Protein AF-0000000080631780 (afdb_homodimer)

Secondary structure (DSSP, 8-state):
--HHHHHHHHHHHHTTTT-EE--TTSTT-SEETTEETTTSTTS-GGG--HHHHHHHHIIIIIITTTGGGS-HHHHHHHHHHHHHH-HHHHHHHHHHHHTS---S---HHHHHHHHHS-HHHHHHHHHHHHHHHHHHSTTHHHHHHHHHHHHHHHHHHHHT-/--HHHHHHHHHHHHTTTT-EE--TTSTT-SEETTEETTTSTTS-GGG--HHHHHHHHIIIIIIHHTGGGS-HHHHHHHHHHHHHH-HHHHHHHHHHHHTS---S---HHHHHHHHHS-HHHHHHHHHHHHHHHHHTSTTHHHHHHHHHHHHHHHHHHHHT-

Solvent-accessible surface area (backbone atoms only — not comparable to full-atom values): 16918 Å² total; per-residue (Å²): 130,54,63,64,56,54,37,46,54,54,46,32,58,76,47,55,28,84,50,76,42,70,46,82,89,39,87,48,39,45,28,27,55,64,40,31,29,65,84,39,67,89,51,66,38,91,74,57,46,70,69,59,49,49,53,48,46,40,56,74,38,30,58,67,59,44,24,84,80,40,60,60,24,51,17,33,43,44,37,49,33,22,73,74,65,31,46,49,54,30,32,24,37,49,20,52,38,47,72,47,82,60,80,36,70,86,43,71,70,50,52,52,39,49,70,72,43,57,68,67,60,37,45,20,42,28,47,8,48,53,48,33,54,50,44,67,40,90,59,25,89,80,48,29,49,60,54,28,33,52,50,36,44,42,48,56,51,20,73,72,87,131,53,64,64,55,54,34,46,54,54,46,31,57,76,45,57,28,83,51,76,42,70,46,84,89,39,87,47,40,45,28,27,55,66,42,30,30,66,86,38,69,89,52,64,38,91,74,59,44,71,70,59,48,48,51,47,48,41,55,74,36,30,58,66,60,44,24,85,81,42,61,60,24,52,16,33,44,44,36,49,33,21,71,73,65,31,47,49,52,30,33,24,37,50,20,52,38,47,71,47,83,60,80,36,68,86,45,70,69,52,52,52,37,50,68,72,44,57,66,68,62,38,44,21,42,28,50,7,48,54,48,34,53,49,43,68,40,91,60,24,91,80,47,31,49,61,54,28,33,53,49,36,44,41,48,57,53,19,72,73,87

Radius of gyration: 21.7 Å; Cα contacts (8 Å, |Δi|>4): 507; chains: 2; bounding box: 43×56×61 Å

Foldseek 3Di:
DALLVLLLVLLLVLLVHQDWDADPVDPQGTAGSNHGCVVVVVDPRNPQDPVNVSVCLCVVQLVVLPLVLADSLLSSLLSSCCSVPNSQVSQQLLCVLLPHDNPSDDDPVSSVSRVVDDVLSSLVSSLVVQLVVLVPDPCCVPCVVVSVVSSVVSSVSSVVD/DALLVLLLVLLLVLLVHQDWDADPVDPQGTAGSNHGCVVVVVDPRNPQDPVNSSVCLCVVQLVVLVLVLADSLLSSLLSSCCSVPNSQVSQQLLCVLLPHDNPSDDDPVSSVSRVVDDVLSSLVSSLVVQLVVLVPDPCCVPCVVVSVVSSVVSSVSSVVD

Sequence (322 aa):
MSTFDKALAFVLEKEGGPTITDDPRDPGGLTRWGVSKRAYPDLDIRNLTREQAAAIYRRDYWDRAGCGNLPAGVGVMHFDTAVNQGAGTAAKFLQLAAGVEADGKIGPKTLAAVQRARPADLLVEYAARRADHYGRLPHFPTYGLGWSRRLAACLALAITAMSTFDKALAFVLEKEGGPTITDDPRDPGGLTRWGVSKRAYPDLDIRNLTREQAAAIYRRDYWDRAGCGNLPAGVGVMHFDTAVNQGAGTAAKFLQLAAGVEADGKIGPKTLAAVQRARPADLLVEYAARRADHYGRLPHFPTYGLGWSRRLAACLALAITA

Structure (mmCIF, N/CA/C/O backbone):
data_AF-0000000080631780-model_v1
#
loop_
_entity.id
_entity.type
_entity.pdbx_description
1 polymer 'Peptidoglycan binding protein'
#
loop_
_atom_site.group_PDB
_atom_site.id
_atom_site.type_symbol
_atom_site.label_atom_id
_atom_site.label_alt_id
_atom_site.label_comp_id
_atom_site.label_asym_id
_atom_site.label_entity_id
_atom_site.label_seq_id
_atom_site.pdbx_PDB_ins_code
_atom_site.Cartn_x
_atom_site.Cartn_y
_atom_site.Cartn_z
_atom_site.occupancy
_atom_site.B_iso_or_equiv
_atom_site.auth_seq_id
_atom_site.auth_comp_id
_atom_site.auth_asym_id
_atom_site.auth_atom_id
_atom_site.pdbx_PDB_model_num
ATOM 1 N N . MET A 1 1 ? -20.047 14.672 3.609 1 84.38 1 MET A N 1
ATOM 2 C CA . MET A 1 1 ? -18.75 14.812 4.254 1 84.38 1 MET A CA 1
ATOM 3 C C . MET A 1 1 ? -17.688 15.289 3.26 1 84.38 1 MET A C 1
ATOM 5 O O . MET A 1 1 ? -17.641 14.805 2.129 1 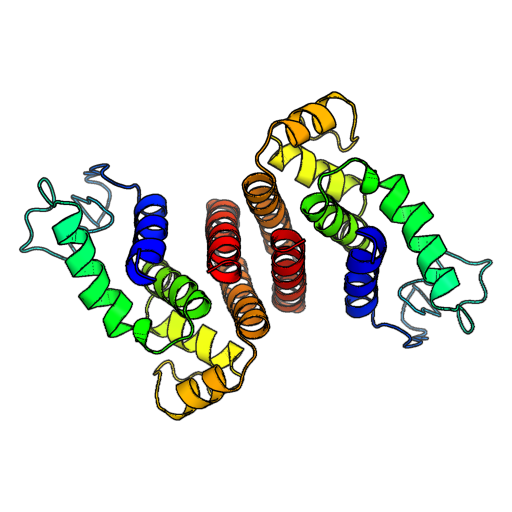84.38 1 MET A O 1
ATOM 9 N N . SER A 1 2 ? -17.016 16.344 3.684 1 93 2 SER A N 1
ATOM 10 C CA . SER A 1 2 ? -15.984 16.891 2.807 1 93 2 SER A CA 1
ATOM 11 C C . SER A 1 2 ? -14.773 15.953 2.738 1 93 2 SER A C 1
ATOM 13 O O . SER A 1 2 ? -14.664 15.008 3.518 1 93 2 SER A O 1
ATOM 15 N N . THR A 1 3 ? -13.906 16.203 1.804 1 96.19 3 THR A N 1
ATOM 16 C CA . THR A 1 3 ? -12.672 15.438 1.712 1 96.19 3 THR A CA 1
ATOM 17 C C . THR A 1 3 ? -11.844 15.594 2.984 1 96.19 3 THR A C 1
ATOM 19 O O . THR A 1 3 ? -11.266 14.617 3.48 1 96.19 3 THR A O 1
ATOM 22 N N . PHE A 1 4 ? -11.859 16.797 3.488 1 97.88 4 PHE A N 1
ATOM 23 C CA . PHE A 1 4 ? -11.141 17.031 4.734 1 97.88 4 PHE A CA 1
ATOM 24 C C . PHE A 1 4 ? -11.734 16.203 5.871 1 97.88 4 PHE A C 1
ATOM 26 O O . PHE A 1 4 ? -11.008 15.602 6.656 1 97.88 4 PHE A O 1
ATOM 33 N N . ASP A 1 5 ? -13 16.172 5.965 1 96.94 5 ASP A N 1
ATOM 34 C CA . ASP A 1 5 ? -13.664 15.445 7.047 1 96.94 5 ASP A CA 1
ATOM 35 C C . ASP A 1 5 ? -13.312 13.961 7.004 1 96.94 5 ASP A C 1
ATOM 37 O O . ASP A 1 5 ? -13.062 13.344 8.047 1 96.94 5 ASP A O 1
ATOM 41 N N . LYS A 1 6 ? -13.289 13.422 5.816 1 96.31 6 LYS A N 1
ATOM 42 C CA . LYS A 1 6 ? -12.938 12.016 5.645 1 96.31 6 LYS A CA 1
ATOM 43 C C . LYS A 1 6 ? -11.484 11.766 6.031 1 96.31 6 LYS A C 1
ATOM 45 O O . LYS A 1 6 ? -11.188 10.797 6.738 1 96.31 6 LYS A O 1
ATOM 50 N N . ALA A 1 7 ? -10.625 12.625 5.551 1 98.19 7 ALA A N 1
ATOM 51 C CA . ALA A 1 7 ? -9.203 12.5 5.844 1 98.19 7 ALA A CA 1
ATOM 52 C C . ALA A 1 7 ? -8.93 12.656 7.336 1 98.19 7 ALA A C 1
ATOM 54 O O . ALA A 1 7 ? -8.125 11.922 7.91 1 98.19 7 ALA A O 1
ATOM 55 N N . LEU A 1 8 ? -9.609 13.602 7.926 1 98.12 8 LEU A N 1
ATOM 56 C CA . LEU A 1 8 ? -9.422 13.859 9.352 1 98.12 8 LEU A CA 1
ATOM 57 C C . LEU A 1 8 ? -9.867 12.656 10.188 1 98.12 8 LEU A C 1
ATOM 59 O O . LEU A 1 8 ? -9.203 12.297 11.156 1 98.12 8 LEU A O 1
ATOM 63 N N . ALA A 1 9 ? -11 12.133 9.867 1 97.06 9 ALA A N 1
ATOM 64 C CA . ALA A 1 9 ? -11.477 10.953 10.586 1 97.06 9 ALA A CA 1
ATOM 65 C C . ALA A 1 9 ? -10.438 9.844 10.57 1 97.06 9 ALA A C 1
ATOM 67 O O . ALA A 1 9 ? -10.195 9.195 11.594 1 97.06 9 ALA A O 1
ATOM 68 N N . PHE A 1 10 ? -9.82 9.609 9.453 1 97.69 10 PHE A N 1
ATOM 69 C CA . PHE A 1 10 ? -8.773 8.609 9.312 1 97.69 10 PHE A CA 1
ATOM 70 C C . PHE A 1 10 ? -7.586 8.93 10.211 1 97.69 10 PHE A C 1
ATOM 72 O O . PHE A 1 10 ? -7.125 8.07 10.969 1 97.69 10 PHE A O 1
ATOM 79 N N . VAL A 1 11 ? -7.113 10.188 10.141 1 98 11 VAL A N 1
ATOM 80 C CA . VAL A 1 11 ? -5.918 10.602 10.867 1 98 11 VAL A CA 1
ATOM 81 C C . VAL A 1 11 ? -6.176 10.516 12.367 1 98 11 VAL A C 1
ATOM 83 O O . VAL A 1 11 ? -5.332 10.023 13.125 1 98 11 VAL A O 1
ATOM 86 N N . LEU A 1 12 ? -7.336 10.961 12.805 1 96.44 12 LEU A N 1
ATOM 87 C CA . LEU A 1 12 ? -7.633 10.953 14.234 1 96.44 12 LEU A CA 1
ATOM 88 C C . LEU A 1 12 ? -7.719 9.523 14.758 1 96.44 12 LEU A C 1
ATOM 90 O O . LEU A 1 12 ? -7.348 9.258 15.906 1 96.44 12 LEU A O 1
ATOM 94 N N . GLU A 1 13 ? -8.211 8.648 13.969 1 94.31 13 GLU A N 1
ATOM 95 C CA . GLU A 1 13 ? -8.234 7.242 14.367 1 94.31 13 GLU A CA 1
ATOM 96 C C . GLU A 1 13 ? -6.82 6.699 14.547 1 94.31 13 GLU A C 1
ATOM 98 O O . GLU A 1 13 ? -6.551 5.961 15.5 1 94.31 13 GLU A O 1
ATOM 103 N N . LYS A 1 14 ? -5.918 7.082 13.633 1 94.62 14 LYS A N 1
ATOM 104 C CA . LYS A 1 14 ? -4.539 6.602 13.688 1 94.62 14 LYS A CA 1
ATOM 105 C C . LYS A 1 14 ? -3.771 7.258 14.828 1 94.62 14 LYS A C 1
ATOM 107 O O . LYS A 1 14 ? -2.818 6.68 15.359 1 94.62 14 LYS A O 1
ATOM 112 N N . GLU A 1 15 ? -4.191 8.445 15.227 1 90.44 15 GLU A N 1
ATOM 113 C CA . GLU A 1 15 ? -3.496 9.188 16.281 1 90.44 15 GLU A CA 1
ATOM 114 C C . GLU A 1 15 ? -4.031 8.828 17.656 1 90.44 15 GLU A C 1
ATOM 116 O O . GLU A 1 15 ? -3.666 9.453 18.656 1 90.44 15 GLU A O 1
ATOM 121 N N . GLY A 1 16 ? -4.965 7.859 17.844 1 86.44 16 GLY A N 1
ATOM 122 C CA . GLY A 1 16 ? -5.434 7.379 19.141 1 86.44 16 GLY A CA 1
ATOM 123 C C . GLY A 1 16 ? -6.785 7.941 19.531 1 86.44 16 GLY A C 1
ATOM 124 O O . GLY A 1 16 ? -7.309 7.633 20.594 1 86.44 16 GLY A O 1
ATOM 125 N N . GLY A 1 17 ? -7.383 8.781 18.688 1 87.62 17 GLY A N 1
ATOM 126 C CA . GLY A 1 17 ? -8.711 9.312 18.938 1 87.62 17 GLY A CA 1
ATOM 127 C C . GLY A 1 17 ? -8.773 10.219 20.156 1 87.62 17 GLY A C 1
ATOM 128 O O . GLY A 1 17 ? -7.922 11.086 20.328 1 87.62 17 GLY A O 1
ATOM 129 N N . PRO A 1 18 ? -9.859 9.961 20.969 1 85.38 18 PRO A N 1
ATOM 130 C CA . PRO A 1 18 ? -10.055 10.859 22.109 1 85.38 18 PRO A CA 1
ATOM 131 C C . PRO A 1 18 ? -9.211 10.477 23.312 1 85.38 18 PRO A C 1
ATOM 133 O O . PRO A 1 18 ? -9.258 11.164 24.344 1 85.38 18 PRO A O 1
ATOM 136 N N . THR A 1 19 ? -8.453 9.531 23.172 1 89.38 19 THR A N 1
ATOM 137 C CA . THR A 1 19 ? -7.695 9.016 24.312 1 89.38 19 THR A CA 1
ATOM 138 C C . THR A 1 19 ? -6.664 10.039 24.781 1 89.38 19 THR A C 1
ATOM 140 O O . THR A 1 19 ? -5.988 10.664 23.953 1 89.38 19 THR A O 1
ATOM 143 N N . ILE A 1 20 ? -6.621 10.211 26.141 1 91.5 20 ILE A N 1
ATOM 144 C CA . ILE A 1 20 ? -5.645 11.109 26.75 1 91.5 20 ILE A CA 1
ATOM 145 C C . ILE A 1 20 ? -4.414 10.32 27.188 1 91.5 20 ILE A C 1
ATOM 147 O O . ILE A 1 20 ? -4.539 9.289 27.859 1 91.5 20 ILE A O 1
ATOM 151 N N . THR A 1 21 ? -3.326 10.734 26.719 1 89.62 21 THR A N 1
ATOM 152 C CA . THR A 1 21 ? -2.074 10.156 27.203 1 89.62 21 THR A CA 1
ATOM 153 C C . THR A 1 21 ? -1.233 11.195 27.922 1 89.62 21 THR A C 1
ATOM 155 O O . THR A 1 21 ? -1.149 12.352 27.5 1 89.62 21 THR A O 1
ATOM 158 N N . ASP A 1 22 ? -0.819 10.773 29.141 1 88.19 22 ASP A N 1
ATOM 159 C CA . ASP A 1 22 ? -0.025 11.672 29.969 1 88.19 22 ASP A CA 1
ATOM 160 C C . ASP A 1 22 ? 1.155 10.93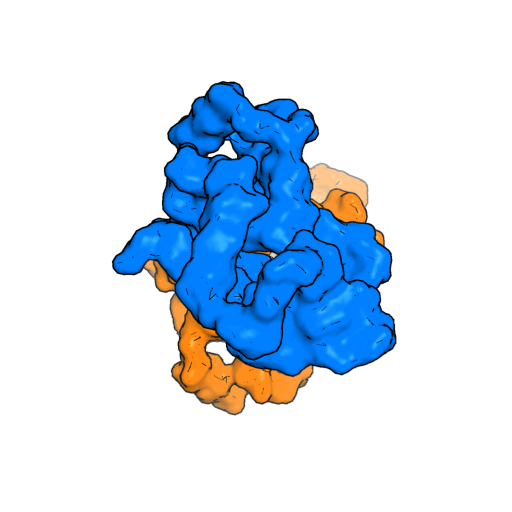8 30.609 1 88.19 22 ASP A C 1
ATOM 162 O O . ASP A 1 22 ? 1.259 10.859 31.828 1 88.19 22 ASP A O 1
ATOM 166 N N . ASP A 1 23 ? 1.99 10.398 29.672 1 82 23 ASP A N 1
ATOM 167 C CA . ASP A 1 23 ? 3.164 9.688 30.172 1 82 23 ASP A CA 1
ATOM 168 C C . ASP A 1 23 ? 4.312 10.656 30.453 1 82 23 ASP A C 1
ATOM 170 O O . ASP A 1 23 ? 4.828 11.297 29.531 1 82 23 ASP A O 1
ATOM 174 N N . PRO A 1 24 ? 4.66 10.688 31.688 1 77.38 24 PRO A N 1
ATOM 175 C CA . PRO A 1 24 ? 5.746 11.602 32.031 1 77.38 24 PRO A CA 1
ATOM 176 C C . PRO A 1 24 ? 7.047 11.289 31.297 1 77.38 24 PRO A C 1
ATOM 178 O O . PRO A 1 24 ? 7.918 12.156 31.188 1 77.38 24 PRO A O 1
ATOM 181 N N . ARG A 1 25 ? 7.266 10.125 30.969 1 81.31 25 ARG A N 1
ATOM 182 C CA . ARG A 1 25 ? 8.492 9.719 30.297 1 81.31 25 ARG A CA 1
ATOM 183 C C . ARG A 1 25 ? 8.469 10.125 28.828 1 81.31 25 ARG A C 1
ATOM 185 O O . ARG A 1 25 ? 9.5 10.062 28.141 1 81.31 25 ARG A O 1
ATOM 192 N N . ASP A 1 26 ? 7.262 10.555 28.406 1 79.88 26 ASP A N 1
ATOM 193 C CA . ASP A 1 26 ? 7.098 11 27.016 1 79.88 26 ASP A CA 1
ATOM 194 C C . ASP A 1 26 ? 7.281 12.508 26.906 1 79.88 26 ASP A C 1
ATOM 196 O O . ASP A 1 26 ? 6.516 13.281 27.484 1 79.88 26 ASP A O 1
ATOM 200 N N . PRO A 1 27 ? 8.25 12.797 26.125 1 77.44 27 PRO A N 1
ATOM 201 C CA . PRO A 1 27 ? 8.555 14.227 26 1 77.44 27 PRO A CA 1
ATOM 202 C C . PRO A 1 27 ? 7.371 15.039 25.484 1 77.44 27 PRO A C 1
ATOM 204 O O . PRO A 1 27 ? 7.34 16.266 25.656 1 77.44 27 PRO A O 1
ATOM 207 N N . GLY A 1 28 ? 6.414 14.484 24.875 1 79.88 28 GLY A N 1
ATOM 208 C CA . GLY A 1 28 ? 5.273 15.219 24.359 1 79.88 28 GLY A CA 1
ATOM 209 C C . GLY A 1 28 ? 4.332 15.703 25.438 1 79.88 28 GLY A C 1
ATOM 210 O O . GLY A 1 28 ? 3.543 16.625 25.219 1 79.88 28 GLY A O 1
ATOM 211 N N . GLY A 1 29 ? 4.422 15.055 26.609 1 87.62 29 GLY A N 1
ATOM 212 C CA . GLY A 1 29 ? 3.545 15.406 27.719 1 87.62 29 GLY A CA 1
ATOM 213 C C . GLY A 1 29 ? 2.096 15.031 27.469 1 87.62 29 GLY A C 1
ATOM 214 O O . GLY A 1 29 ? 1.813 14.031 26.797 1 87.62 29 GLY A O 1
ATOM 215 N N . LEU A 1 30 ? 1.236 15.789 28.031 1 93.19 30 LEU A N 1
ATOM 216 C CA . LEU A 1 30 ? -0.198 15.57 27.875 1 93.19 30 LEU A CA 1
ATOM 217 C C . LEU A 1 30 ? -0.605 15.648 26.406 1 93.19 30 LEU A C 1
ATOM 219 O O . LEU A 1 30 ? -0.268 16.609 25.719 1 93.19 30 LEU A O 1
ATOM 223 N N . THR A 1 31 ? -1.232 14.594 25.844 1 94.25 31 THR A N 1
ATOM 224 C CA . THR A 1 31 ? -1.616 14.508 24.438 1 94.25 31 THR A CA 1
ATOM 225 C C . THR A 1 31 ? -3.061 14.039 24.312 1 94.25 31 THR A C 1
ATOM 227 O O . THR A 1 31 ? -3.492 13.133 25.016 1 94.25 31 THR A O 1
ATOM 230 N N . ARG A 1 32 ? -3.787 14.695 23.531 1 94.56 32 ARG A N 1
ATOM 231 C CA . ARG A 1 32 ? -5.137 14.289 23.156 1 94.56 32 ARG A CA 1
ATOM 232 C C . ARG A 1 32 ? -5.41 14.57 21.688 1 94.56 32 ARG A C 1
ATOM 234 O O . ARG A 1 32 ? -5.027 15.625 21.172 1 94.56 32 ARG A O 1
ATOM 241 N N . TRP A 1 33 ? -6.102 13.664 20.969 1 95.25 33 TRP A N 1
ATOM 242 C CA . TRP A 1 33 ? -6.387 13.766 19.547 1 95.25 33 TRP A CA 1
ATOM 243 C C . TRP A 1 33 ? -5.098 13.938 18.734 1 95.25 33 TRP A C 1
ATOM 245 O O . TRP A 1 33 ? -5.09 14.602 17.703 1 95.25 33 TRP A O 1
ATOM 255 N N . GLY A 1 34 ? -4.016 13.539 19.328 1 94 34 GLY A N 1
ATOM 256 C CA . GLY A 1 34 ? -2.738 13.688 18.656 1 94 34 GLY A CA 1
ATOM 257 C C . GLY A 1 34 ? -2.137 15.07 18.812 1 94 34 GLY A C 1
ATOM 258 O O . GLY A 1 34 ? -1.126 15.391 18.188 1 94 34 GLY A O 1
ATOM 259 N N . VAL A 1 35 ? -2.717 15.914 19.578 1 95.12 35 VAL A N 1
ATOM 260 C CA . VAL A 1 35 ? -2.232 17.266 19.859 1 95.12 35 VAL A CA 1
ATOM 261 C C . VAL A 1 35 ? -1.586 17.297 21.25 1 95.12 35 VAL A C 1
ATOM 263 O O . VAL A 1 35 ? -2.236 16.984 22.25 1 95.12 35 VAL A O 1
ATOM 266 N N . SER A 1 36 ? -0.322 17.641 21.266 1 94.44 36 SER A N 1
ATOM 267 C CA . SER A 1 36 ? 0.404 17.578 22.531 1 94.44 36 SER A CA 1
ATOM 268 C C . SER A 1 36 ? 0.593 18.953 23.141 1 94.44 36 SER A C 1
ATOM 270 O O . SER A 1 36 ? 0.643 19.953 22.406 1 94.44 36 SER A O 1
ATOM 272 N N . LYS A 1 37 ? 0.718 18.922 24.484 1 94 37 LYS A N 1
ATOM 273 C CA . LYS A 1 37 ? 0.957 20.156 25.234 1 94 37 LYS A CA 1
ATOM 274 C C . LYS A 1 37 ? 2.279 20.797 24.812 1 94 37 LYS A C 1
ATOM 276 O O . LYS A 1 37 ? 2.396 22.031 24.781 1 94 37 LYS A O 1
ATOM 281 N N . ARG A 1 38 ? 3.254 20.062 24.562 1 93.5 38 ARG A N 1
ATOM 282 C CA . ARG A 1 38 ? 4.555 20.578 24.141 1 93.5 38 ARG A CA 1
ATOM 283 C C . ARG A 1 38 ? 4.434 21.359 22.844 1 93.5 38 ARG A C 1
ATOM 285 O O . ARG A 1 38 ? 4.984 22.469 22.734 1 93.5 38 ARG A O 1
ATOM 292 N N . ALA A 1 39 ? 3.748 20.891 21.812 1 93.81 39 ALA A N 1
ATOM 293 C CA . ALA A 1 39 ? 3.588 21.531 20.516 1 93.81 39 ALA A CA 1
ATOM 294 C C . ALA A 1 39 ? 2.641 22.734 20.609 1 93.81 39 ALA A C 1
ATOM 296 O O . ALA A 1 39 ? 2.805 23.719 19.891 1 93.81 39 ALA A O 1
ATOM 297 N N . TYR A 1 40 ? 1.634 22.547 21.484 1 96.44 40 TYR A N 1
ATOM 298 C CA . TYR A 1 40 ? 0.655 23.609 21.672 1 96.44 40 TYR A CA 1
ATOM 299 C C . TYR A 1 40 ? 0.538 23.984 23.141 1 96.44 40 TYR A C 1
ATOM 301 O O . TYR A 1 40 ? -0.479 23.703 23.781 1 96.44 40 TYR A O 1
ATOM 309 N N . PRO A 1 41 ? 1.461 24.672 23.609 1 95.06 41 PRO A N 1
ATOM 310 C CA . PRO A 1 41 ? 1.584 24.922 25.047 1 95.06 41 PRO A CA 1
ATOM 311 C C . PRO A 1 41 ? 0.437 25.781 25.609 1 95.06 41 PRO A C 1
ATOM 313 O O . PRO A 1 41 ? 0.125 25.688 26.797 1 95.06 41 PRO A O 1
ATOM 316 N N . ASP A 1 42 ? -0.207 26.547 24.797 1 95.88 42 ASP A N 1
ATOM 317 C CA . ASP A 1 42 ? -1.221 27.469 25.297 1 95.88 42 ASP A CA 1
ATOM 318 C C . ASP A 1 42 ? -2.613 26.844 25.234 1 95.88 42 ASP A C 1
ATOM 320 O O . ASP A 1 42 ? -3.594 27.469 25.656 1 95.88 42 ASP A O 1
ATOM 324 N N .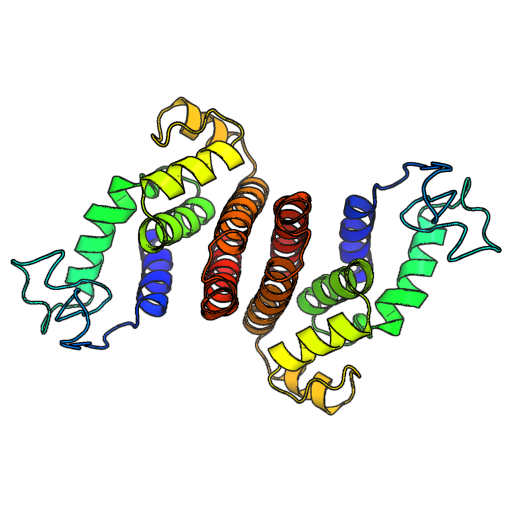 LEU A 1 43 ? -2.654 25.641 24.812 1 95.69 43 LEU A N 1
ATOM 325 C CA . LEU A 1 43 ? -3.951 25 24.656 1 95.69 43 LEU A CA 1
ATOM 326 C C . LEU A 1 43 ? -4.266 24.125 25.859 1 95.69 43 LEU A C 1
ATOM 328 O O . LEU A 1 43 ? -3.363 23.531 26.453 1 95.69 43 LEU A O 1
ATOM 332 N N . ASP A 1 44 ? -5.555 24.094 26.281 1 96.5 44 ASP A N 1
ATOM 333 C CA . ASP A 1 44 ? -6.031 23.141 27.281 1 96.5 44 ASP A CA 1
ATOM 334 C C . ASP A 1 44 ? -6.215 21.75 26.672 1 96.5 44 ASP A C 1
ATOM 336 O O . ASP A 1 44 ? -7.328 21.375 26.297 1 96.5 44 ASP A O 1
ATOM 340 N N . ILE A 1 45 ? -5.16 20.969 26.672 1 95.94 45 ILE A N 1
ATOM 341 C CA . ILE A 1 45 ? -5.121 19.688 25.969 1 95.94 45 ILE A CA 1
ATOM 342 C C . ILE A 1 45 ? -6.129 18.719 26.594 1 95.94 45 ILE A C 1
ATOM 344 O O . ILE A 1 45 ? -6.809 17.984 25.891 1 95.94 45 ILE A O 1
ATOM 348 N N . ARG A 1 46 ? -6.227 18.688 27.828 1 94.12 46 ARG A N 1
ATOM 349 C CA . ARG A 1 46 ? -7.078 17.734 28.547 1 94.12 46 ARG A CA 1
ATOM 350 C C . ARG A 1 46 ? -8.531 17.875 28.109 1 94.12 46 ARG A C 1
ATOM 352 O O . ARG A 1 46 ? -9.266 16.891 28.047 1 94.12 46 ARG A O 1
ATOM 359 N N . ASN A 1 47 ? -8.969 19.078 27.844 1 95.81 47 ASN A N 1
ATOM 360 C CA . ASN A 1 47 ? -10.367 19.312 27.484 1 95.81 47 ASN A CA 1
ATOM 361 C C . ASN A 1 47 ? -10.523 19.656 26.016 1 95.81 47 ASN A C 1
ATOM 363 O O . ASN A 1 47 ? -11.555 20.172 25.594 1 95.81 47 ASN A O 1
ATOM 367 N N . LEU A 1 48 ? -9.484 19.375 25.266 1 96.12 48 LEU A N 1
ATOM 368 C CA . LEU A 1 48 ? -9.523 19.656 23.844 1 96.12 48 LEU A CA 1
ATOM 369 C C . LEU A 1 48 ? -10.641 18.875 23.156 1 96.12 48 LEU A C 1
ATOM 371 O O . LEU A 1 48 ? -10.672 17.641 23.234 1 96.12 48 LEU A O 1
ATOM 375 N N . THR A 1 49 ? -11.578 19.594 22.516 1 96.5 49 THR A N 1
ATOM 376 C CA . THR A 1 49 ? -12.68 18.922 21.828 1 96.5 49 THR A CA 1
ATOM 377 C C . THR A 1 49 ? -12.258 18.438 20.438 1 96.5 49 THR A C 1
ATOM 379 O O . THR A 1 49 ? -11.234 18.891 19.922 1 96.5 49 THR A O 1
ATOM 382 N N . ARG A 1 50 ? -13.016 17.547 19.891 1 96.38 50 ARG A N 1
ATOM 383 C CA . ARG A 1 50 ? -12.758 17.094 18.531 1 96.38 50 ARG A CA 1
ATOM 384 C C . ARG A 1 50 ? -12.781 18.25 17.547 1 96.38 50 ARG A C 1
ATOM 386 O O . ARG A 1 50 ? -11.984 18.297 16.609 1 96.38 50 ARG A O 1
ATOM 393 N N . GLU A 1 51 ? -13.781 19.141 17.688 1 97.06 51 GLU A N 1
ATOM 394 C CA . GLU A 1 51 ? -13.922 20.281 16.797 1 97.06 51 GLU A CA 1
ATOM 395 C C . GLU A 1 51 ? -12.688 21.188 16.859 1 97.06 51 GLU A C 1
ATOM 397 O O . GLU A 1 51 ? -12.227 21.688 15.844 1 97.06 51 GLU A O 1
ATOM 402 N N . GLN A 1 52 ? -12.18 21.406 18.031 1 97.06 52 GLN A N 1
ATOM 403 C CA . GLN A 1 52 ? -10.977 22.203 18.203 1 97.06 52 GLN A CA 1
ATOM 404 C C . GLN A 1 52 ? -9.766 21.531 17.562 1 97.06 52 GLN A C 1
ATOM 406 O O . GLN A 1 52 ? -8.953 22.188 16.906 1 97.06 52 GLN A O 1
ATOM 411 N N . ALA A 1 53 ? -9.609 20.219 17.828 1 97.25 53 ALA A N 1
ATOM 412 C CA . ALA A 1 53 ? -8.539 19.453 17.188 1 97.25 53 ALA A CA 1
ATOM 413 C C . ALA A 1 53 ? -8.641 19.547 15.664 1 97.25 53 ALA A C 1
ATOM 415 O O . ALA A 1 53 ? -7.637 19.75 14.977 1 97.25 53 ALA A O 1
ATOM 416 N N . ALA A 1 54 ? -9.875 19.438 15.164 1 97.94 54 ALA A N 1
ATOM 417 C CA . ALA A 1 54 ? -10.109 19.531 13.727 1 97.94 54 ALA A CA 1
ATOM 418 C C . ALA A 1 54 ? -9.609 20.859 13.164 1 97.94 54 ALA A C 1
ATOM 420 O O . ALA A 1 54 ? -9.008 20.906 12.086 1 97.94 54 ALA A O 1
ATOM 421 N N . ALA A 1 55 ? -9.906 21.875 13.867 1 98.06 55 ALA A N 1
ATOM 422 C CA . ALA A 1 55 ? -9.484 23.203 13.422 1 98.06 55 ALA A CA 1
ATOM 423 C C . ALA A 1 55 ? -7.961 23.297 13.359 1 98.06 55 ALA A C 1
ATOM 425 O O . ALA A 1 55 ? -7.41 23.938 12.453 1 98.06 55 ALA A O 1
ATOM 426 N N . ILE A 1 56 ? -7.258 22.703 14.305 1 97.81 56 ILE A N 1
ATOM 427 C CA . ILE A 1 56 ? -5.801 22.688 14.336 1 97.81 56 ILE A CA 1
ATOM 428 C C . ILE A 1 56 ? -5.266 21.906 13.141 1 97.81 56 ILE A C 1
ATOM 430 O O . ILE A 1 56 ? -4.402 22.391 12.406 1 97.81 56 ILE A O 1
ATOM 434 N N . TYR A 1 57 ? -5.777 20.734 12.922 1 98.19 57 TYR A N 1
ATOM 435 C CA . TYR A 1 57 ? -5.332 19.891 11.82 1 98.19 57 TYR A CA 1
ATOM 436 C C . TYR A 1 57 ? -5.598 20.562 10.477 1 98.19 57 TYR A C 1
ATOM 438 O O . TYR A 1 57 ? -4.809 20.422 9.539 1 98.19 57 TYR A O 1
ATOM 446 N N . ARG A 1 58 ? -6.742 21.25 10.367 1 98.44 58 ARG A N 1
ATOM 447 C CA . ARG A 1 58 ? -7.043 21.953 9.125 1 98.44 58 ARG A CA 1
ATOM 448 C C . ARG A 1 58 ? -6.023 23.062 8.867 1 98.44 58 ARG A C 1
ATOM 450 O O . ARG A 1 58 ? -5.449 23.141 7.777 1 98.44 58 ARG A O 1
ATOM 457 N N . ARG A 1 59 ? -5.809 23.828 9.805 1 97.81 59 ARG A N 1
ATOM 458 C CA . ARG A 1 59 ? -4.961 25 9.656 1 97.81 59 ARG A CA 1
ATOM 459 C C . ARG A 1 59 ? -3.494 24.609 9.516 1 97.81 59 ARG A C 1
ATOM 461 O O . ARG A 1 59 ? -2.809 25.062 8.594 1 97.81 59 ARG A O 1
ATOM 468 N N . ASP A 1 60 ? -2.965 23.734 10.414 1 97.69 60 ASP A N 1
ATOM 469 C CA . ASP A 1 60 ? -1.527 23.547 10.586 1 97.69 60 ASP A CA 1
ATOM 470 C C . ASP A 1 60 ? -1.019 22.406 9.711 1 97.69 60 ASP A C 1
ATOM 472 O O . ASP A 1 60 ? 0.19 22.25 9.516 1 97.69 60 ASP A O 1
ATOM 476 N N . TYR A 1 61 ? -1.973 21.625 9.109 1 97.94 61 TYR A N 1
ATOM 477 C CA . TYR A 1 61 ? -1.528 20.5 8.297 1 97.94 61 TYR A CA 1
ATOM 478 C C . TYR A 1 61 ? -2.217 20.5 6.938 1 97.94 61 TYR A C 1
ATOM 480 O O . TYR A 1 61 ? -1.561 20.625 5.902 1 97.94 61 TYR A O 1
ATOM 488 N N . TRP A 1 62 ? -3.553 20.516 6.926 1 98.25 62 TRP A N 1
ATOM 489 C CA . TRP A 1 62 ? -4.305 20.438 5.68 1 98.25 62 TRP A CA 1
ATOM 490 C C . TRP A 1 62 ? -4.043 21.656 4.797 1 98.25 62 TRP A C 1
ATOM 492 O O . TRP A 1 62 ? -3.623 21.516 3.646 1 98.25 62 TRP A O 1
ATOM 502 N N . ASP A 1 63 ? -4.281 22.844 5.328 1 97.44 63 ASP A N 1
ATOM 503 C CA . ASP A 1 63 ? -4.094 24.078 4.566 1 97.44 63 ASP A CA 1
ATOM 504 C C . ASP A 1 63 ? -2.613 24.328 4.309 1 97.44 63 ASP A C 1
ATOM 506 O O . ASP A 1 63 ? -2.232 24.719 3.199 1 97.44 63 ASP A O 1
ATOM 510 N N . ARG A 1 64 ? -1.806 24.094 5.328 1 96 64 ARG A N 1
ATOM 511 C CA . ARG A 1 64 ? -0.371 24.328 5.211 1 96 64 ARG A CA 1
ATOM 512 C C . ARG A 1 64 ? 0.25 23.438 4.141 1 96 64 ARG A C 1
ATOM 514 O O . ARG A 1 64 ? 1.142 23.859 3.406 1 96 64 ARG A O 1
ATOM 521 N N . ALA A 1 65 ? -0.188 22.219 4 1 97.44 65 ALA A N 1
ATOM 522 C CA . ALA A 1 65 ? 0.376 21.266 3.041 1 97.44 65 ALA A CA 1
ATOM 523 C C . ALA A 1 65 ? -0.288 21.422 1.675 1 97.44 65 ALA A C 1
ATOM 525 O O . ALA A 1 65 ? 0.116 20.766 0.709 1 97.44 65 ALA A O 1
ATOM 526 N N . GLY A 1 66 ? -1.349 22.219 1.603 1 96.88 66 GLY A N 1
ATOM 527 C CA . GLY A 1 66 ? -2.004 22.469 0.33 1 96.88 66 GLY A CA 1
ATOM 528 C C . GLY A 1 66 ? -2.885 21.328 -0.131 1 96.88 66 GLY A C 1
ATOM 529 O O . GLY A 1 66 ? -3.074 21.125 -1.333 1 96.88 66 GLY A O 1
ATOM 530 N N . CYS A 1 67 ? -3.412 20.578 0.781 1 98.12 67 CYS A N 1
ATOM 531 C CA . CYS A 1 67 ? -4.18 19.391 0.445 1 98.12 67 CYS A CA 1
ATOM 532 C C . CYS A 1 67 ? -5.43 19.75 -0.351 1 98.12 67 CYS A C 1
ATOM 534 O O . CYS A 1 67 ? -5.855 18.984 -1.221 1 98.12 67 CYS A O 1
ATOM 536 N N . GLY A 1 68 ? -6.027 20.859 -0.088 1 96.75 68 GLY A N 1
ATOM 537 C CA . GLY A 1 68 ? -7.258 21.297 -0.735 1 96.75 68 GLY A CA 1
ATOM 538 C C . GLY A 1 68 ? -7.078 21.609 -2.211 1 96.75 68 GLY A C 1
ATOM 539 O O . GLY A 1 68 ? -8.055 21.703 -2.953 1 96.75 68 GLY A O 1
ATOM 540 N N . ASN A 1 69 ? -5.871 21.75 -2.689 1 96.56 69 ASN A N 1
ATOM 541 C CA . ASN A 1 69 ? -5.57 22.062 -4.082 1 96.56 69 ASN A CA 1
ATOM 542 C C . ASN A 1 69 ? -5.309 20.797 -4.898 1 96.56 69 ASN A C 1
ATOM 544 O O . ASN A 1 69 ? -5.004 20.875 -6.09 1 96.56 69 ASN A O 1
ATOM 548 N N . LEU A 1 70 ? -5.422 19.656 -4.273 1 97.75 70 LEU A N 1
ATOM 549 C CA . LEU A 1 70 ? -5.133 18.359 -4.898 1 97.75 70 LEU A CA 1
ATOM 550 C C . LEU A 1 70 ? -6.422 17.594 -5.184 1 97.75 70 LEU A C 1
ATOM 552 O O . LEU A 1 70 ? -7.453 17.859 -4.559 1 97.75 70 LEU A O 1
ATOM 556 N N . PRO A 1 71 ? -6.34 16.688 -6.16 1 97.5 71 PRO A N 1
ATOM 557 C CA . PRO A 1 71 ? -7.484 15.781 -6.27 1 97.5 71 PRO A CA 1
ATOM 558 C C . PRO A 1 71 ? -7.836 15.109 -4.945 1 97.5 71 PRO A C 1
ATOM 560 O O . PRO A 1 71 ? -6.941 14.789 -4.152 1 97.5 71 PRO A O 1
ATOM 563 N N . ALA A 1 72 ? -9.039 14.82 -4.695 1 97.44 72 ALA A N 1
ATOM 564 C CA . ALA A 1 72 ? -9.562 14.422 -3.395 1 97.44 72 ALA A CA 1
ATOM 565 C C . ALA A 1 72 ? -8.742 13.289 -2.787 1 97.44 72 ALA A C 1
ATOM 567 O O . ALA A 1 72 ? -8.234 13.414 -1.669 1 97.44 72 ALA A O 1
ATOM 568 N N . GLY A 1 73 ? -8.516 12.172 -3.551 1 98.12 73 GLY A N 1
ATOM 569 C CA . GLY A 1 73 ? -7.77 11.031 -3.035 1 98.12 73 GLY A CA 1
ATOM 570 C C . GLY A 1 73 ? -6.324 11.367 -2.719 1 98.12 73 GLY A C 1
ATOM 571 O O . GLY A 1 73 ? -5.777 10.898 -1.719 1 98.12 73 GLY A O 1
ATOM 572 N N . VAL A 1 74 ? -5.758 12.188 -3.553 1 98.62 74 VAL A N 1
ATOM 573 C CA . VAL A 1 74 ? -4.375 12.602 -3.34 1 98.62 74 VAL A CA 1
ATOM 574 C C . VAL A 1 74 ? -4.285 13.484 -2.098 1 98.62 74 VAL A C 1
ATOM 576 O O . VAL A 1 74 ? -3.346 13.359 -1.309 1 98.62 74 VAL A O 1
ATOM 579 N N . GLY A 1 75 ? -5.27 14.344 -1.938 1 98.44 75 GLY A N 1
ATOM 580 C CA . GLY A 1 75 ? -5.32 15.18 -0.749 1 98.44 75 GLY A CA 1
ATOM 581 C C . GLY A 1 75 ? -5.395 14.383 0.54 1 98.44 75 GLY A C 1
ATOM 582 O O . GLY A 1 75 ? -4.742 14.727 1.528 1 98.44 75 GLY A O 1
ATOM 583 N N . VAL A 1 76 ? -6.16 13.328 0.525 1 98.56 76 VAL A N 1
ATOM 584 C CA . VAL A 1 76 ? -6.309 12.461 1.689 1 98.56 76 VAL A CA 1
ATOM 585 C C . VAL A 1 76 ? -4.953 11.875 2.074 1 98.56 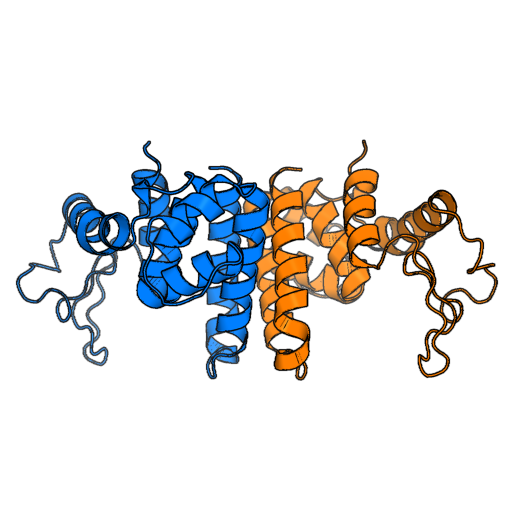76 VAL A C 1
ATOM 587 O O . VAL A 1 76 ? -4.535 11.969 3.23 1 98.56 76 VAL A O 1
ATOM 590 N N . MET A 1 77 ? -4.266 11.32 1.131 1 98.81 77 MET A N 1
ATOM 591 C CA . MET A 1 77 ? -2.986 10.68 1.409 1 98.81 77 MET A CA 1
ATOM 592 C C . MET A 1 77 ? -1.927 11.719 1.774 1 98.81 77 MET A C 1
ATOM 594 O O . MET A 1 77 ? -1.104 11.484 2.662 1 98.81 77 MET A O 1
ATOM 598 N N . HIS A 1 78 ? -1.961 12.812 1.053 1 98.81 78 HIS A N 1
ATOM 599 C CA . HIS A 1 78 ? -1.008 13.883 1.314 1 98.81 78 HIS A CA 1
ATOM 600 C C . HIS A 1 78 ? -1.16 14.422 2.732 1 98.81 78 HIS A C 1
ATOM 602 O O . HIS A 1 78 ? -0.166 14.68 3.414 1 98.81 78 HIS A O 1
ATOM 608 N N . PHE A 1 79 ? -2.342 14.57 3.176 1 98.81 79 PHE A N 1
ATOM 609 C CA . PHE A 1 79 ? -2.648 15.039 4.523 1 98.81 79 PHE A CA 1
ATOM 610 C C . PHE A 1 79 ? -2.123 14.055 5.566 1 98.81 79 PHE A C 1
ATOM 612 O O . PHE A 1 79 ? -1.425 14.453 6.504 1 98.81 79 PHE A O 1
ATOM 619 N N . ASP A 1 80 ? -2.426 12.797 5.398 1 98.81 80 ASP A N 1
ATOM 620 C CA . ASP A 1 80 ? -1.936 11.773 6.32 1 98.81 80 ASP A CA 1
ATOM 621 C C . ASP A 1 80 ? -0.41 11.773 6.371 1 98.81 80 ASP A C 1
ATOM 623 O O . ASP A 1 80 ? 0.18 11.609 7.441 1 98.81 80 ASP A O 1
ATOM 627 N N . THR A 1 81 ? 0.206 11.93 5.246 1 98.75 81 THR A N 1
ATOM 628 C CA . THR A 1 81 ? 1.663 11.953 5.168 1 98.75 81 THR A CA 1
ATOM 629 C C . THR A 1 81 ? 2.229 13.156 5.91 1 98.75 81 THR A C 1
ATOM 631 O O . THR A 1 81 ? 3.207 13.039 6.648 1 98.75 81 THR A O 1
ATOM 634 N N . ALA A 1 82 ? 1.592 14.305 5.676 1 98.25 82 ALA A N 1
ATOM 635 C CA . ALA A 1 82 ? 2.047 15.523 6.34 1 98.25 82 ALA A CA 1
ATOM 636 C C . ALA A 1 82 ? 1.979 15.383 7.859 1 98.25 82 ALA A C 1
ATOM 638 O O . ALA A 1 82 ? 2.885 15.82 8.57 1 98.25 82 ALA A O 1
ATOM 639 N N . VAL A 1 83 ? 0.961 14.781 8.344 1 97.56 83 VAL A N 1
ATOM 640 C CA . VAL A 1 83 ? 0.767 14.594 9.781 1 97.56 83 VAL A CA 1
ATOM 641 C C . VAL A 1 83 ? 1.763 13.562 10.305 1 97.56 83 VAL A C 1
ATOM 643 O O . VAL A 1 83 ? 2.369 13.758 11.367 1 97.56 83 VAL A O 1
ATOM 646 N N . ASN A 1 84 ? 1.942 12.492 9.539 1 96.25 84 ASN A N 1
ATOM 647 C CA . ASN A 1 84 ? 2.73 11.344 9.984 1 96.25 84 ASN A CA 1
ATOM 648 C C . ASN A 1 84 ? 4.227 11.594 9.797 1 96.25 84 ASN A C 1
ATOM 650 O O . ASN A 1 84 ? 5.031 11.219 10.656 1 96.25 84 ASN A O 1
ATOM 654 N N . GLN A 1 85 ? 4.602 12.273 8.703 1 96 85 GLN A N 1
ATOM 655 C CA . GLN A 1 85 ? 6.02 12.32 8.359 1 96 85 GLN A CA 1
ATOM 656 C C . GLN A 1 85 ? 6.473 13.758 8.102 1 96 85 GLN A C 1
ATOM 658 O O . GLN A 1 85 ? 7.648 14 7.824 1 96 85 GLN A O 1
ATOM 663 N N . GLY A 1 86 ? 5.566 14.742 8.203 1 95.56 86 GLY A N 1
ATOM 664 C CA . GLY A 1 86 ? 5.922 16.141 8.016 1 95.56 86 GLY A CA 1
ATOM 665 C C . GLY A 1 86 ? 5.566 16.672 6.645 1 95.56 86 GLY A C 1
ATOM 666 O O . GLY A 1 86 ? 5.668 15.953 5.648 1 95.56 86 GLY A O 1
ATOM 667 N N . ALA A 1 87 ? 5.238 17.922 6.586 1 96.5 87 ALA A N 1
ATOM 668 C CA . ALA A 1 87 ? 4.754 18.562 5.367 1 96.5 87 ALA A CA 1
ATOM 669 C C . ALA A 1 87 ? 5.844 18.594 4.297 1 96.5 87 ALA A C 1
ATOM 671 O O . ALA A 1 87 ? 5.559 18.422 3.109 1 96.5 87 ALA A O 1
ATOM 672 N N . GLY A 1 88 ? 7.078 18.891 4.703 1 96.94 88 GLY A N 1
ATOM 673 C CA . GLY A 1 88 ? 8.164 18.891 3.74 1 96.94 88 GLY A CA 1
ATOM 674 C C . GLY A 1 88 ? 8.383 17.562 3.066 1 96.94 88 GLY A C 1
ATOM 675 O O . GLY A 1 88 ? 8.539 17.484 1.845 1 96.94 88 GLY A O 1
ATOM 676 N N . THR A 1 89 ? 8.375 16.5 3.836 1 97.38 89 THR A N 1
ATOM 677 C CA . THR A 1 89 ? 8.516 15.141 3.314 1 97.38 89 THR A CA 1
ATOM 678 C C . THR A 1 89 ? 7.352 14.781 2.402 1 97.38 89 THR A C 1
ATOM 680 O O . THR A 1 89 ? 7.547 14.211 1.327 1 97.38 89 THR A O 1
ATOM 683 N N . ALA A 1 90 ? 6.172 15.148 2.844 1 98.62 90 ALA A N 1
ATOM 684 C CA . ALA A 1 90 ? 4.977 14.914 2.037 1 98.62 90 ALA A CA 1
ATOM 685 C C . ALA A 1 90 ? 5.098 15.578 0.668 1 98.62 90 ALA A C 1
ATOM 687 O O . ALA A 1 90 ? 4.801 14.961 -0.357 1 98.62 90 ALA A O 1
ATOM 688 N N . ALA A 1 91 ? 5.562 16.766 0.688 1 98.56 91 ALA A N 1
ATOM 689 C CA . ALA A 1 91 ? 5.727 17.516 -0.559 1 98.56 91 ALA A CA 1
ATOM 690 C C . ALA A 1 91 ? 6.719 16.812 -1.486 1 98.56 91 ALA A C 1
ATOM 692 O O . ALA A 1 91 ? 6.496 16.734 -2.695 1 98.56 91 ALA A O 1
ATOM 693 N N . LYS A 1 92 ? 7.75 16.328 -0.914 1 98.69 92 LYS A N 1
ATOM 694 C CA . LYS A 1 92 ? 8.758 15.656 -1.728 1 98.69 92 LYS A CA 1
ATOM 695 C C . LYS A 1 92 ? 8.211 14.367 -2.332 1 98.69 92 LYS A C 1
ATOM 697 O O . LYS A 1 92 ? 8.461 14.07 -3.502 1 98.69 92 LYS A O 1
ATOM 702 N N . PHE A 1 93 ? 7.492 13.562 -1.561 1 98.75 93 PHE A N 1
ATOM 703 C CA . PHE A 1 93 ? 6.875 12.359 -2.105 1 98.75 93 PHE A CA 1
ATOM 704 C C . PHE A 1 93 ? 5.941 12.703 -3.258 1 98.75 93 PHE A C 1
ATOM 706 O O . PHE A 1 93 ? 5.938 12.031 -4.289 1 98.75 93 PHE A O 1
ATOM 713 N N . LEU A 1 94 ? 5.121 13.773 -3.076 1 98.81 94 LEU A N 1
ATOM 714 C CA . LEU A 1 94 ? 4.188 14.211 -4.109 1 98.81 94 LEU A CA 1
ATOM 715 C C . LEU A 1 94 ? 4.934 14.617 -5.375 1 98.81 94 LEU A C 1
ATOM 717 O O . LEU A 1 94 ? 4.547 14.234 -6.48 1 98.81 94 LEU A O 1
ATOM 721 N N . GLN A 1 95 ? 5.965 15.391 -5.168 1 98.88 95 GLN A N 1
ATOM 722 C CA . GLN A 1 95 ? 6.754 15.875 -6.297 1 98.88 95 GLN A CA 1
ATOM 723 C C . GLN A 1 95 ? 7.422 14.719 -7.035 1 98.88 95 GLN A C 1
ATOM 725 O O . GLN A 1 95 ? 7.371 14.648 -8.266 1 98.88 95 GLN A O 1
ATOM 730 N N . LEU A 1 96 ? 8.008 13.797 -6.344 1 98.69 96 LEU A N 1
ATOM 731 C CA . LEU A 1 96 ? 8.602 12.617 -6.965 1 98.69 96 LEU A CA 1
ATOM 732 C C . LEU A 1 96 ? 7.551 11.805 -7.715 1 98.69 96 LEU A C 1
ATOM 734 O O . LEU A 1 96 ? 7.797 11.352 -8.836 1 98.69 96 LEU A O 1
ATOM 738 N N . ALA A 1 97 ? 6.426 11.664 -7.09 1 98.75 97 ALA A N 1
ATOM 739 C CA . ALA A 1 97 ? 5.344 10.914 -7.719 1 98.75 97 ALA A CA 1
ATOM 740 C C . ALA A 1 97 ? 4.867 11.594 -9 1 98.75 97 ALA A C 1
ATOM 742 O O . ALA A 1 97 ? 4.48 10.93 -9.961 1 98.75 97 ALA A O 1
ATOM 743 N N . ALA A 1 98 ? 4.875 12.914 -8.992 1 98.56 98 ALA A N 1
ATOM 744 C CA . ALA A 1 98 ? 4.395 13.688 -10.133 1 98.56 98 ALA A CA 1
ATOM 745 C C . ALA A 1 98 ? 5.496 13.867 -11.18 1 98.56 98 ALA A C 1
ATOM 747 O O . ALA A 1 98 ? 5.258 14.43 -12.25 1 98.56 98 ALA A O 1
ATOM 748 N N . GLY A 1 99 ? 6.695 13.453 -10.898 1 98.19 99 GLY A N 1
ATOM 749 C CA . GLY A 1 99 ? 7.785 13.492 -11.867 1 98.19 99 GLY A CA 1
ATOM 750 C C . GLY A 1 99 ? 8.406 14.867 -12 1 98.19 99 GLY A C 1
ATOM 751 O O . GLY A 1 99 ? 8.836 15.258 -13.094 1 98.19 99 GLY A O 1
ATOM 752 N N . VAL A 1 100 ? 8.359 15.656 -10.992 1 98.31 100 VAL A N 1
ATOM 753 C CA . VAL A 1 100 ? 8.977 16.984 -11.016 1 98.31 100 VAL A CA 1
ATOM 754 C C . VAL A 1 100 ? 10.07 17.062 -9.953 1 98.31 100 VAL A C 1
ATOM 756 O O . VAL A 1 100 ? 10.25 16.125 -9.164 1 98.31 100 VAL A O 1
ATOM 759 N N . GLU A 1 101 ? 10.844 18.109 -9.953 1 97.94 101 GLU A N 1
ATOM 760 C CA . GLU A 1 101 ? 11.914 18.297 -8.984 1 97.94 101 GLU A CA 1
ATOM 761 C C . GLU A 1 101 ? 11.367 18.312 -7.559 1 97.94 101 GLU A C 1
ATOM 763 O O . GLU A 1 101 ? 10.367 18.984 -7.281 1 97.94 101 GLU A O 1
ATOM 768 N N . ALA A 1 102 ? 12.0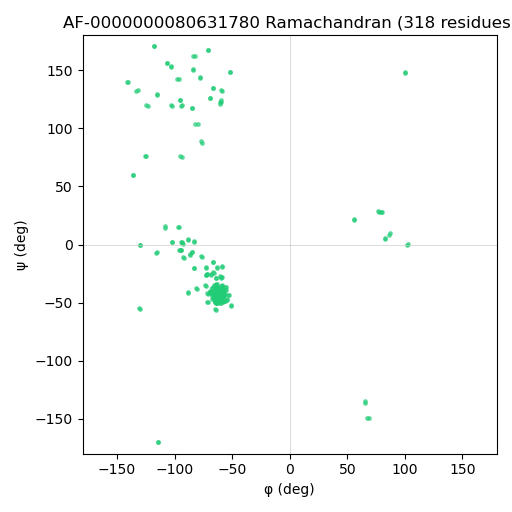08 17.578 -6.668 1 98.06 102 ALA A N 1
ATOM 769 C CA . ALA A 1 102 ? 11.523 17.422 -5.301 1 98.06 102 ALA A CA 1
ATOM 770 C C . ALA A 1 102 ? 12.188 18.422 -4.359 1 98.06 102 ALA A C 1
ATOM 772 O O . ALA A 1 102 ? 12.961 18.031 -3.482 1 98.06 102 ALA A O 1
ATOM 773 N N . ASP A 1 103 ? 11.789 19.656 -4.402 1 97.06 103 ASP A N 1
ATOM 774 C CA . ASP A 1 103 ? 12.391 20.688 -3.566 1 97.06 103 ASP A CA 1
ATOM 775 C C . ASP A 1 103 ? 11.602 20.891 -2.275 1 97.06 103 ASP A C 1
ATOM 777 O O . ASP A 1 103 ? 11.984 21.688 -1.426 1 97.06 103 ASP A O 1
ATOM 781 N N . GLY A 1 104 ? 10.469 20.203 -2.121 1 97 104 GLY A N 1
ATOM 782 C CA . GLY A 1 104 ? 9.719 20.203 -0.873 1 97 104 GLY A CA 1
ATOM 783 C C . GLY A 1 104 ? 8.75 21.359 -0.759 1 97 104 GLY A C 1
ATOM 784 O O . GLY A 1 104 ? 8.133 21.562 0.292 1 97 104 GLY A O 1
ATOM 785 N N . LYS A 1 105 ? 8.539 22.156 -1.86 1 94.69 105 LYS A N 1
ATOM 786 C CA . LYS A 1 105 ? 7.582 23.25 -1.909 1 94.69 105 LYS A CA 1
ATOM 787 C C . LYS A 1 105 ? 6.574 23.062 -3.039 1 94.69 105 LYS A C 1
ATOM 789 O O . LYS A 1 105 ? 6.945 23.031 -4.215 1 94.69 105 LYS A O 1
ATOM 794 N N . ILE A 1 106 ? 5.363 22.969 -2.686 1 96.19 106 ILE A N 1
ATOM 795 C CA . ILE A 1 106 ? 4.332 22.766 -3.691 1 96.19 106 ILE A CA 1
ATOM 796 C C . ILE A 1 106 ? 3.984 24.078 -4.371 1 96.19 106 ILE A C 1
ATOM 798 O O . ILE A 1 106 ? 3.344 24.953 -3.766 1 96.19 106 ILE A O 1
ATOM 802 N N . GLY A 1 107 ? 4.434 24.312 -5.574 1 95.88 107 GLY A N 1
ATOM 803 C CA . GLY A 1 107 ? 4.129 25.469 -6.387 1 95.88 107 GLY A CA 1
ATOM 804 C C . GLY A 1 107 ? 3.338 25.141 -7.637 1 95.88 107 GLY A C 1
ATOM 805 O O . GLY A 1 107 ? 2.803 24.047 -7.766 1 95.88 107 GLY A O 1
ATOM 806 N N . PRO A 1 108 ? 3.205 26.094 -8.516 1 96.75 108 PRO A N 1
ATOM 807 C CA . PRO A 1 108 ? 2.395 25.922 -9.719 1 96.75 108 PRO A CA 1
ATOM 808 C C . PRO A 1 108 ? 2.875 24.766 -10.594 1 96.75 108 PRO A C 1
ATOM 810 O O . PRO A 1 108 ? 2.064 24.078 -11.219 1 96.75 108 PRO A O 1
ATOM 813 N N . LYS A 1 109 ? 4.184 24.578 -10.617 1 97.5 109 LYS A N 1
ATOM 814 C CA . LYS A 1 109 ? 4.723 23.5 -11.438 1 97.5 109 LYS A CA 1
ATOM 815 C C . LYS A 1 109 ? 4.273 22.141 -10.914 1 97.5 109 LYS A C 1
ATOM 817 O O . LYS A 1 109 ? 3.879 21.266 -11.688 1 97.5 109 LYS A O 1
ATOM 822 N N . THR A 1 110 ? 4.402 21.906 -9.633 1 98.19 110 THR A N 1
ATOM 823 C CA . THR A 1 110 ? 3.947 20.672 -9.016 1 98.19 110 THR A CA 1
ATOM 824 C C . THR A 1 110 ? 2.451 20.469 -9.25 1 98.19 110 THR A C 1
ATOM 826 O O . THR A 1 110 ? 2.018 19.391 -9.656 1 98.19 110 THR A O 1
ATOM 829 N N . LEU A 1 111 ? 1.682 21.531 -8.961 1 98 111 LEU A N 1
ATOM 830 C CA . LEU A 1 111 ? 0.232 21.438 -9.094 1 98 111 LEU A CA 1
ATOM 831 C C . LEU A 1 111 ? -0.162 21.125 -10.531 1 98 111 LEU A C 1
ATOM 833 O O . LEU A 1 111 ? -1.084 20.344 -10.773 1 98 111 LEU A O 1
ATOM 837 N N . ALA A 1 112 ? 0.502 21.719 -11.531 1 98.25 112 ALA A N 1
ATOM 838 C CA . ALA A 1 112 ? 0.229 21.438 -12.938 1 98.25 112 ALA A CA 1
ATOM 839 C C . ALA A 1 112 ? 0.516 19.969 -13.273 1 98.25 112 ALA A C 1
ATOM 841 O O . ALA A 1 112 ? -0.249 19.328 -14 1 98.25 112 ALA A O 1
ATOM 842 N N . ALA A 1 113 ? 1.626 19.453 -12.766 1 98.56 113 ALA A N 1
ATOM 843 C CA . ALA A 1 113 ? 1.989 18.062 -13 1 98.56 113 ALA A CA 1
ATOM 844 C C . ALA A 1 113 ? 0.963 17.125 -12.375 1 98.56 113 ALA A C 1
ATOM 846 O O . ALA A 1 113 ? 0.596 16.109 -12.984 1 98.56 113 ALA A O 1
ATOM 847 N N . VAL A 1 114 ? 0.526 17.422 -11.211 1 98.5 114 VAL A N 1
ATOM 848 C CA . VAL A 1 114 ? -0.465 16.625 -10.508 1 98.5 114 VAL A CA 1
ATOM 849 C C . VAL A 1 114 ? -1.773 16.609 -11.297 1 98.5 114 VAL A C 1
ATOM 851 O O . VAL A 1 114 ? -2.404 15.555 -11.438 1 98.5 114 VAL A O 1
ATOM 854 N N . GLN A 1 115 ? -2.127 17.766 -11.82 1 96.62 115 GLN A N 1
ATOM 855 C CA . GLN A 1 115 ? -3.381 17.875 -12.555 1 96.62 115 GLN A CA 1
ATOM 856 C C . GLN A 1 115 ? -3.328 17.094 -13.859 1 96.62 115 GLN A C 1
ATOM 858 O O . GLN A 1 115 ? -4.355 16.625 -14.352 1 96.62 115 GLN A O 1
ATOM 863 N N . ARG A 1 116 ? -2.172 16.922 -14.367 1 97.56 116 ARG A N 1
ATOM 864 C CA . ARG A 1 116 ? -2.004 16.203 -15.625 1 97.56 116 ARG A CA 1
ATOM 865 C C . ARG A 1 116 ? -1.982 14.695 -15.414 1 97.56 116 ARG A C 1
ATOM 867 O O . ARG A 1 116 ? -2.229 13.93 -16.344 1 97.56 116 ARG A O 1
ATOM 874 N N . ALA A 1 117 ? -1.699 14.258 -14.227 1 97.75 117 ALA A N 1
ATOM 875 C CA . ALA A 1 117 ? -1.562 12.836 -13.93 1 97.75 117 ALA A CA 1
ATOM 876 C C . ALA A 1 117 ? -2.92 12.203 -13.648 1 97.75 117 ALA A C 1
ATOM 878 O O . ALA A 1 117 ? -3.844 12.875 -13.18 1 97.75 117 ALA A O 1
ATOM 879 N N . ARG A 1 118 ? -3.035 10.945 -13.953 1 96.88 118 ARG A N 1
ATOM 880 C CA . ARG A 1 118 ? -4.184 10.195 -13.461 1 96.88 118 ARG A CA 1
ATOM 881 C C . ARG A 1 118 ? -4.102 10 -11.945 1 96.88 118 ARG A C 1
ATOM 883 O O . ARG A 1 118 ? -3.109 9.477 -11.438 1 96.88 118 ARG A O 1
ATOM 890 N N . PRO A 1 119 ? -5.074 10.352 -11.188 1 97 119 PRO A N 1
ATOM 891 C CA . PRO A 1 119 ? -4.996 10.328 -9.727 1 97 119 PRO A CA 1
ATOM 892 C C . PRO A 1 119 ? -4.617 8.953 -9.18 1 97 119 PRO A C 1
ATOM 894 O O . PRO A 1 119 ? -3.816 8.852 -8.25 1 97 119 PRO A O 1
ATOM 897 N N . ALA A 1 120 ? -5.105 7.902 -9.812 1 96.69 120 ALA A N 1
ATOM 898 C CA . ALA A 1 120 ? -4.812 6.559 -9.32 1 96.69 120 ALA A CA 1
ATOM 899 C C . ALA A 1 120 ? -3.332 6.227 -9.469 1 96.69 120 ALA A C 1
ATOM 901 O O . ALA A 1 120 ? -2.721 5.648 -8.57 1 96.69 120 ALA A O 1
ATOM 902 N N . ASP A 1 121 ? -2.77 6.605 -10.617 1 97.81 121 ASP A N 1
ATOM 903 C CA . ASP A 1 121 ? -1.349 6.367 -10.852 1 97.81 121 ASP A CA 1
ATOM 904 C C . ASP A 1 121 ? -0.49 7.191 -9.898 1 97.81 121 ASP A C 1
ATOM 906 O O . ASP A 1 121 ? 0.533 6.711 -9.398 1 97.81 121 ASP A O 1
ATOM 910 N N . LEU A 1 122 ? -0.923 8.375 -9.711 1 98.69 122 LEU A N 1
ATOM 911 C CA . LEU A 1 122 ? -0.215 9.258 -8.789 1 98.69 122 LEU A CA 1
ATOM 912 C C . LEU A 1 122 ? -0.235 8.695 -7.375 1 98.69 122 LEU A C 1
ATOM 914 O O . LEU A 1 122 ? 0.788 8.703 -6.684 1 98.69 122 LEU A O 1
ATOM 918 N N . LEU A 1 123 ? -1.377 8.203 -6.938 1 98.81 123 LEU A N 1
ATOM 919 C CA . LEU A 1 123 ? -1.523 7.633 -5.605 1 98.81 123 LEU A CA 1
ATOM 920 C C . LEU A 1 123 ? -0.636 6.402 -5.438 1 98.81 123 LEU A C 1
ATOM 922 O O . LEU A 1 123 ? -0.011 6.219 -4.391 1 98.81 123 LEU A O 1
ATOM 926 N N . VAL A 1 124 ? -0.552 5.621 -6.445 1 98.81 124 VAL A N 1
ATOM 927 C CA . VAL A 1 124 ? 0.262 4.41 -6.402 1 98.81 124 VAL A CA 1
ATOM 928 C C . VAL A 1 124 ? 1.732 4.785 -6.227 1 98.81 124 VAL A C 1
ATOM 930 O O . VAL A 1 124 ? 2.416 4.246 -5.355 1 98.81 124 VAL A O 1
ATOM 933 N N . GLU A 1 125 ? 2.17 5.691 -7.078 1 98.88 125 GLU A N 1
ATOM 934 C CA . GLU A 1 125 ? 3.566 6.102 -6.984 1 98.88 125 GLU A CA 1
ATOM 935 C C . GLU A 1 125 ? 3.852 6.785 -5.648 1 98.88 125 GLU A C 1
ATOM 937 O O . GLU A 1 125 ? 4.895 6.551 -5.035 1 98.88 125 GLU A O 1
ATOM 942 N N . TYR A 1 126 ? 2.959 7.641 -5.191 1 98.94 126 TYR A N 1
ATOM 943 C CA . TYR A 1 126 ? 3.076 8.297 -3.896 1 98.94 126 TYR A CA 1
ATOM 944 C C . TYR A 1 126 ? 3.201 7.273 -2.773 1 98.94 126 TYR A C 1
ATOM 946 O O . TYR A 1 126 ? 4.105 7.367 -1.941 1 98.94 126 TYR A O 1
ATOM 954 N N . ALA A 1 127 ? 2.332 6.289 -2.777 1 98.94 127 ALA A N 1
ATOM 955 C CA . ALA A 1 127 ? 2.344 5.242 -1.756 1 98.94 127 ALA A CA 1
ATOM 956 C C . ALA A 1 127 ? 3.643 4.441 -1.805 1 98.94 127 ALA A C 1
ATOM 958 O O . ALA A 1 127 ? 4.188 4.07 -0.764 1 98.94 127 ALA A O 1
ATOM 959 N N . ALA A 1 128 ? 4.098 4.219 -2.996 1 98.81 128 ALA A N 1
ATOM 960 C CA . ALA A 1 128 ? 5.344 3.473 -3.148 1 98.81 128 ALA A CA 1
ATOM 961 C C . ALA A 1 128 ? 6.512 4.223 -2.521 1 98.81 128 ALA A C 1
ATOM 963 O O . ALA A 1 128 ? 7.359 3.621 -1.854 1 98.81 128 ALA A O 1
ATOM 964 N N . ARG A 1 129 ? 6.555 5.523 -2.758 1 98.56 129 ARG A N 1
ATOM 965 C CA . ARG A 1 129 ? 7.617 6.344 -2.188 1 98.56 129 ARG A CA 1
ATOM 966 C C . ARG A 1 129 ? 7.555 6.344 -0.664 1 98.56 129 ARG A C 1
ATOM 968 O O . ARG A 1 129 ? 8.586 6.266 0.007 1 98.56 129 ARG A O 1
ATOM 975 N N . ARG A 1 130 ? 6.348 6.43 -0.151 1 98.56 130 ARG A N 1
ATOM 976 C CA . ARG A 1 130 ? 6.152 6.406 1.295 1 98.56 130 ARG A CA 1
ATOM 977 C C . ARG A 1 130 ? 6.582 5.066 1.884 1 98.56 130 ARG A C 1
ATOM 979 O O . ARG A 1 130 ? 7.281 5.023 2.896 1 98.56 130 ARG A O 1
ATOM 986 N N . ALA A 1 131 ? 6.246 3.988 1.254 1 98.44 131 ALA A N 1
ATOM 987 C CA . ALA A 1 131 ? 6.613 2.65 1.71 1 98.44 131 ALA A CA 1
ATOM 988 C C . ALA A 1 131 ? 8.125 2.457 1.675 1 98.44 131 ALA A C 1
ATOM 990 O O . ALA A 1 131 ? 8.711 1.896 2.607 1 98.44 131 ALA A O 1
ATOM 991 N N . ASP A 1 132 ? 8.711 2.889 0.578 1 97.75 132 ASP A N 1
ATOM 992 C CA . ASP A 1 132 ? 10.156 2.793 0.431 1 97.75 132 ASP A CA 1
ATOM 993 C C . ASP A 1 132 ? 10.875 3.543 1.55 1 97.75 132 ASP A C 1
ATOM 995 O O . ASP A 1 132 ? 11.859 3.049 2.105 1 97.75 132 ASP A O 1
ATOM 999 N N . HIS A 1 133 ? 10.391 4.711 1.837 1 97.5 133 HIS A N 1
ATOM 1000 C CA . HIS A 1 133 ? 10.961 5.508 2.922 1 97.5 133 HIS A CA 1
ATOM 1001 C C . HIS A 1 133 ? 10.867 4.766 4.25 1 97.5 133 HIS A C 1
ATOM 1003 O O . HIS A 1 133 ? 11.859 4.66 4.977 1 97.5 133 HIS A O 1
ATOM 1009 N N . TYR A 1 134 ? 9.68 4.207 4.602 1 97.69 134 TYR A N 1
ATOM 1010 C CA . TYR A 1 134 ? 9.516 3.439 5.828 1 97.69 134 TYR A CA 1
ATOM 1011 C C . TYR A 1 134 ? 10.531 2.309 5.91 1 97.69 134 TYR A C 1
ATOM 1013 O O . TYR A 1 134 ? 11.188 2.125 6.941 1 97.69 134 TYR A O 1
ATOM 1021 N N . GLY A 1 135 ? 10.664 1.588 4.832 1 96.19 135 GLY A N 1
ATOM 1022 C CA . GLY A 1 135 ? 11.5 0.398 4.812 1 96.19 135 GLY A CA 1
ATOM 1023 C C . GLY A 1 135 ? 12.961 0.696 5.059 1 96.19 135 GLY A C 1
ATOM 1024 O O . GLY A 1 135 ? 13.727 -0.19 5.449 1 96.19 135 GLY A O 1
ATOM 1025 N N . ARG A 1 136 ? 13.297 1.934 4.844 1 95.19 136 ARG A N 1
ATOM 1026 C CA . ARG A 1 136 ? 14.703 2.305 4.969 1 95.19 136 ARG A CA 1
ATOM 1027 C C . ARG A 1 136 ? 15 2.869 6.352 1 95.19 136 ARG A C 1
ATOM 1029 O O . ARG A 1 136 ? 16.156 3.123 6.691 1 95.19 136 ARG A O 1
ATOM 1036 N N . LEU A 1 137 ? 14.008 3.039 7.18 1 95.56 137 LEU A N 1
ATOM 1037 C CA . LEU A 1 137 ? 14.219 3.572 8.523 1 95.56 137 LEU A CA 1
ATOM 1038 C C . LEU A 1 137 ? 14.773 2.504 9.453 1 95.56 137 LEU A C 1
ATOM 1040 O O . LEU A 1 137 ? 14.391 1.336 9.367 1 95.56 137 LEU A O 1
ATOM 1044 N N . PRO A 1 138 ? 15.688 2.867 10.398 1 94.38 138 PRO A N 1
ATOM 1045 C CA . PRO A 1 138 ? 16.359 1.896 11.266 1 94.38 138 PRO A CA 1
ATOM 1046 C C . PRO A 1 138 ? 15.391 1.166 12.195 1 94.38 138 PRO A C 1
ATOM 1048 O O . PRO A 1 138 ? 15.641 0.02 12.57 1 94.38 138 PRO A O 1
ATOM 1051 N N . HIS A 1 139 ? 14.32 1.7 12.602 1 95.25 139 HIS A N 1
ATOM 1052 C CA . HIS A 1 139 ? 13.406 1.076 13.555 1 95.25 139 HIS A CA 1
ATOM 1053 C C . HIS A 1 139 ? 12.266 0.372 12.836 1 95.25 139 HIS A C 1
ATOM 1055 O O . HIS A 1 139 ? 11.266 0.007 13.461 1 95.25 139 HIS A O 1
ATOM 1061 N N . PHE A 1 140 ? 12.43 0.161 11.516 1 96.12 140 PHE A N 1
ATOM 1062 C CA . PHE A 1 140 ? 11.398 -0.52 10.734 1 96.12 140 PHE A CA 1
ATOM 1063 C C . PHE A 1 140 ? 11.078 -1.884 11.336 1 96.12 140 PHE A C 1
ATOM 1065 O O . PHE A 1 140 ? 9.914 -2.279 11.406 1 96.12 140 PHE A O 1
ATOM 1072 N N . PRO A 1 141 ? 12.039 -2.641 11.82 1 94.88 141 PRO A N 1
ATOM 1073 C CA . PRO A 1 141 ? 11.703 -3.957 12.367 1 94.88 141 PRO A CA 1
ATOM 1074 C C . PRO A 1 141 ? 10.711 -3.877 13.523 1 94.88 141 PRO A C 1
ATOM 1076 O O . PRO A 1 141 ? 9.914 -4.797 13.727 1 94.88 141 PRO A O 1
ATOM 1079 N N . THR A 1 142 ? 10.711 -2.775 14.234 1 95.81 142 THR A N 1
ATOM 1080 C CA . THR A 1 142 ? 9.852 -2.623 15.398 1 95.81 142 THR A CA 1
ATOM 1081 C C . THR A 1 142 ? 8.484 -2.068 14.992 1 95.81 142 THR A C 1
ATOM 1083 O O . THR A 1 142 ? 7.453 -2.564 15.438 1 95.81 142 THR A O 1
ATOM 1086 N N . TYR A 1 143 ? 8.445 -1.101 14.094 1 96.88 143 TYR A N 1
ATOM 1087 C CA . TYR A 1 143 ? 7.223 -0.335 13.852 1 96.88 143 TYR A CA 1
ATOM 1088 C C . TYR A 1 143 ? 6.711 -0.566 12.438 1 96.88 143 TYR A C 1
ATOM 1090 O O . TYR A 1 143 ? 5.621 -0.109 12.078 1 96.88 143 TYR A O 1
ATOM 1098 N N . GLY A 1 144 ? 7.418 -1.258 11.57 1 97.56 144 GLY A N 1
ATOM 1099 C CA . GLY A 1 144 ? 7.168 -1.343 10.141 1 97.56 144 GLY A CA 1
ATOM 1100 C C . GLY A 1 144 ? 5.793 -1.892 9.805 1 97.56 144 GLY A C 1
ATOM 1101 O O . GLY A 1 144 ? 5.121 -1.394 8.898 1 97.56 144 GLY A O 1
ATOM 1102 N N . LEU A 1 145 ? 5.367 -2.875 10.523 1 98.12 145 LEU A N 1
ATOM 1103 C CA . LEU A 1 145 ? 4.055 -3.447 10.25 1 98.12 145 LEU A CA 1
ATOM 1104 C C . LEU A 1 145 ? 2.951 -2.422 10.492 1 98.12 145 LEU A C 1
ATOM 1106 O O . LEU A 1 145 ? 2.014 -2.314 9.695 1 98.12 145 LEU A O 1
ATOM 1110 N N . GLY A 1 146 ? 3.086 -1.673 11.609 1 98.06 146 GLY A N 1
ATOM 1111 C CA . GLY A 1 146 ? 2.113 -0.628 11.883 1 98.06 146 GLY A CA 1
ATOM 1112 C C . GLY A 1 146 ? 2.102 0.469 10.836 1 98.06 146 GLY A C 1
ATOM 1113 O O . GLY A 1 146 ? 1.035 0.917 10.406 1 98.06 146 GLY A O 1
ATOM 1114 N N . TRP A 1 147 ? 3.287 0.894 10.406 1 98.12 147 TRP A N 1
ATOM 1115 C CA . TRP A 1 147 ? 3.387 1.896 9.352 1 98.12 147 TRP A CA 1
ATOM 1116 C C . TRP A 1 147 ? 2.779 1.382 8.047 1 98.12 147 TRP A C 1
ATOM 1118 O O . TRP A 1 147 ? 2.072 2.115 7.355 1 98.12 147 TRP A O 1
ATOM 1128 N N . SER A 1 148 ? 3.051 0.136 7.754 1 98.56 148 SER A N 1
ATOM 1129 C CA . SER A 1 148 ? 2.533 -0.482 6.539 1 98.56 148 SER A CA 1
ATOM 1130 C C . SER A 1 148 ? 1.012 -0.575 6.57 1 98.56 148 SER A C 1
ATOM 1132 O O . SER A 1 148 ? 0.348 -0.325 5.562 1 98.56 148 SER A O 1
ATOM 1134 N N . ARG A 1 149 ? 0.449 -0.893 7.723 1 98.62 149 ARG A N 1
ATOM 1135 C CA . ARG A 1 149 ? -0.999 -0.958 7.891 1 98.62 149 ARG A CA 1
ATOM 1136 C C . ARG A 1 149 ? -1.638 0.409 7.672 1 98.62 149 ARG A C 1
ATOM 1138 O O . ARG A 1 149 ? -2.646 0.523 6.973 1 98.62 149 ARG A O 1
ATOM 1145 N N . ARG A 1 150 ? -1.019 1.396 8.32 1 98.5 150 ARG A N 1
ATOM 1146 C CA . ARG A 1 150 ? -1.516 2.76 8.156 1 98.5 150 ARG A CA 1
ATOM 1147 C C . ARG A 1 150 ? -1.499 3.178 6.691 1 98.5 150 ARG A C 1
ATOM 1149 O O . ARG A 1 150 ? -2.484 3.719 6.184 1 98.5 150 ARG A O 1
ATOM 1156 N N . LEU A 1 151 ? -0.429 2.898 6.012 1 98.75 151 LEU A N 1
ATOM 1157 C CA . LEU A 1 151 ? -0.279 3.299 4.617 1 98.75 151 LEU A CA 1
ATOM 1158 C C . LEU A 1 151 ? -1.271 2.559 3.727 1 98.75 151 LEU A C 1
ATOM 1160 O O . LEU A 1 151 ? -1.908 3.162 2.861 1 98.75 151 LEU A O 1
ATOM 1164 N N . ALA A 1 152 ? -1.391 1.264 3.9 1 98.81 152 ALA A N 1
ATOM 1165 C CA . ALA A 1 152 ? -2.33 0.479 3.105 1 98.81 152 ALA A CA 1
ATOM 1166 C C . ALA A 1 152 ? -3.762 0.972 3.303 1 98.81 152 ALA A C 1
ATOM 1168 O O . ALA A 1 152 ? -4.523 1.086 2.342 1 98.81 152 ALA A O 1
ATOM 1169 N N . ALA A 1 153 ? -4.121 1.236 4.555 1 98.69 153 ALA A N 1
ATOM 1170 C CA . ALA A 1 153 ? -5.461 1.741 4.855 1 98.69 153 ALA A CA 1
ATOM 1171 C C . ALA A 1 153 ? -5.688 3.107 4.215 1 98.69 153 ALA A C 1
ATOM 1173 O O . ALA A 1 153 ? -6.77 3.385 3.695 1 98.69 153 ALA A O 1
ATOM 1174 N N . CYS A 1 154 ? -4.676 3.916 4.305 1 98.81 154 CYS A N 1
ATOM 1175 C CA . CYS A 1 154 ? -4.781 5.25 3.721 1 98.81 154 CYS A CA 1
ATOM 1176 C C . CYS A 1 154 ? -4.953 5.168 2.209 1 98.81 154 CYS A C 1
ATOM 1178 O O . CYS A 1 154 ? -5.781 5.879 1.637 1 98.81 154 CYS A O 1
ATOM 1180 N N . LEU A 1 155 ? -4.18 4.328 1.574 1 98.75 155 LEU A N 1
ATOM 1181 C CA . LEU A 1 155 ? -4.293 4.168 0.129 1 98.75 155 LEU A CA 1
ATOM 1182 C C . LEU A 1 155 ? -5.676 3.641 -0.251 1 98.75 155 LEU A C 1
ATOM 1184 O O . LEU A 1 155 ? -6.273 4.102 -1.226 1 98.75 155 LEU A O 1
ATOM 1188 N N . ALA A 1 156 ? -6.18 2.68 0.479 1 98.19 156 ALA A N 1
ATOM 1189 C CA . ALA A 1 156 ? -7.512 2.148 0.213 1 98.19 156 ALA A CA 1
ATOM 1190 C C . ALA A 1 156 ? -8.57 3.248 0.29 1 98.19 156 ALA A C 1
ATOM 1192 O O . ALA A 1 156 ? -9.461 3.324 -0.56 1 98.19 156 ALA A O 1
ATOM 119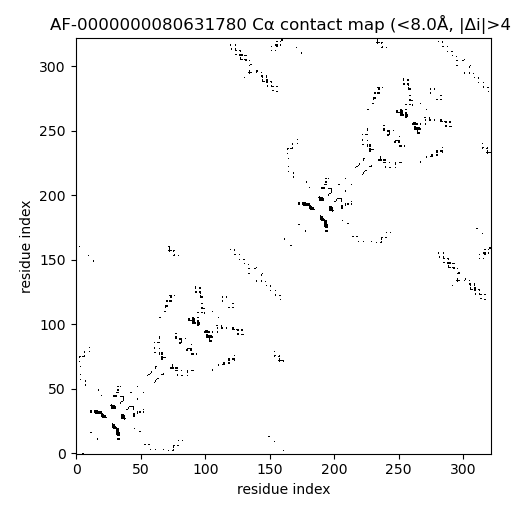3 N N . LEU A 1 157 ? -8.438 4.094 1.312 1 97.75 157 LEU A N 1
ATOM 1194 C CA . LEU A 1 157 ? -9.352 5.219 1.465 1 97.75 157 LEU A CA 1
ATOM 1195 C C . LEU A 1 157 ? -9.195 6.207 0.316 1 97.75 157 LEU A C 1
ATOM 1197 O O . LEU A 1 157 ? -10.188 6.676 -0.246 1 97.75 157 LEU A O 1
ATOM 1201 N N . ALA A 1 158 ? -7.98 6.492 -0.052 1 98.31 158 ALA A N 1
ATOM 1202 C CA . ALA A 1 158 ? -7.676 7.508 -1.056 1 98.31 158 ALA A CA 1
ATOM 1203 C C . ALA A 1 158 ? -8.164 7.078 -2.438 1 98.31 158 ALA A C 1
ATOM 1205 O O . ALA A 1 158 ? -8.664 7.898 -3.209 1 98.31 158 ALA A O 1
ATOM 1206 N N . ILE A 1 159 ? -8.039 5.789 -2.738 1 96.81 159 ILE A N 1
ATOM 1207 C CA . ILE A 1 159 ? -8.375 5.285 -4.062 1 96.81 159 ILE A CA 1
ATOM 1208 C C . ILE A 1 159 ? -9.891 5.301 -4.25 1 96.81 159 ILE A C 1
ATOM 1210 O O . ILE A 1 159 ? -10.383 5.43 -5.371 1 96.81 159 ILE A O 1
ATOM 1214 N N . THR A 1 160 ? -10.648 5.238 -3.189 1 92.62 160 THR A N 1
ATOM 1215 C CA . THR A 1 160 ? -12.102 5.172 -3.275 1 92.62 160 THR A CA 1
ATOM 1216 C C . THR A 1 160 ? -12.727 6.531 -2.967 1 92.62 160 THR A C 1
ATOM 1218 O O . THR A 1 160 ? -13.953 6.652 -2.877 1 92.62 160 THR A O 1
ATOM 1221 N N . ALA A 1 161 ? -11.891 7.539 -2.725 1 88.25 161 ALA A N 1
ATOM 1222 C CA . ALA A 1 161 ? -12.383 8.875 -2.391 1 88.25 161 ALA A CA 1
ATOM 1223 C C . ALA A 1 161 ? -12.875 9.609 -3.635 1 88.25 161 ALA A C 1
ATOM 1225 O O . ALA A 1 161 ? -12.391 9.359 -4.742 1 88.25 161 ALA A O 1
ATOM 1226 N N . MET B 1 1 ? -14.836 -9.18 -18.312 1 84.31 1 MET B N 1
ATOM 1227 C CA . MET B 1 1 ? -13.562 -9.75 -17.891 1 84.31 1 MET B CA 1
ATOM 1228 C C . MET B 1 1 ? -13.672 -10.375 -16.5 1 84.31 1 MET B C 1
ATOM 1230 O O . MET B 1 1 ? -14.281 -9.797 -15.609 1 84.31 1 MET B O 1
ATOM 1234 N N . SER B 1 2 ? -13.211 -11.617 -16.453 1 93 2 SER B N 1
ATOM 1235 C CA . SER B 1 2 ? -13.273 -12.312 -15.18 1 93 2 SER B CA 1
ATOM 1236 C C . SER B 1 2 ? -12.266 -11.742 -14.188 1 93 2 SER B C 1
ATOM 1238 O O . SER B 1 2 ? -11.406 -10.945 -14.562 1 93 2 SER B O 1
ATOM 1240 N N . THR B 1 3 ? -12.398 -12.102 -12.953 1 96.19 3 THR B N 1
ATOM 1241 C CA . THR B 1 3 ? -11.43 -11.695 -11.938 1 96.19 3 THR B CA 1
ATOM 1242 C C . THR B 1 3 ? -10.031 -12.211 -12.289 1 96.19 3 THR B C 1
ATOM 1244 O O . THR B 1 3 ? -9.047 -11.492 -12.133 1 96.19 3 THR B O 1
ATOM 1247 N N . PHE B 1 4 ? -10.016 -13.414 -12.797 1 97.88 4 PHE B N 1
ATOM 1248 C CA . PHE B 1 4 ? -8.734 -13.969 -13.219 1 97.88 4 PHE B CA 1
ATOM 1249 C C . PHE B 1 4 ? -8.125 -13.148 -14.344 1 97.88 4 PHE B C 1
ATOM 1251 O O . PHE B 1 4 ? -6.93 -12.852 -14.328 1 97.88 4 PHE B O 1
ATOM 1258 N N . ASP B 1 5 ? -8.891 -12.781 -15.281 1 96.94 5 ASP B N 1
ATOM 1259 C CA . ASP B 1 5 ? -8.391 -12.031 -16.422 1 96.94 5 ASP B CA 1
ATOM 1260 C C . ASP B 1 5 ? -7.777 -10.703 -15.992 1 96.94 5 ASP B C 1
ATOM 1262 O O . ASP B 1 5 ? -6.727 -10.305 -16.484 1 96.94 5 ASP B O 1
ATOM 1266 N N . LYS B 1 6 ? -8.445 -10.07 -15.07 1 96.31 6 LYS B N 1
ATOM 1267 C CA . LYS B 1 6 ? -7.949 -8.797 -14.547 1 96.31 6 LYS B CA 1
ATOM 1268 C C . LYS B 1 6 ? -6.637 -8.992 -13.789 1 96.31 6 LYS B C 1
ATOM 1270 O O . LYS B 1 6 ? -5.688 -8.227 -13.977 1 96.31 6 LYS B O 1
ATOM 1275 N N . ALA B 1 7 ? -6.637 -9.992 -12.953 1 98.25 7 ALA B N 1
ATOM 1276 C CA . ALA B 1 7 ? -5.445 -10.289 -12.156 1 98.25 7 ALA B CA 1
ATOM 1277 C C . ALA B 1 7 ? -4.273 -10.68 -13.055 1 98.25 7 ALA B C 1
ATOM 1279 O O . ALA B 1 7 ? -3.139 -10.258 -12.82 1 98.25 7 ALA B O 1
ATOM 1280 N N . LEU B 1 8 ? -4.578 -11.453 -14.055 1 98.19 8 LEU B N 1
ATOM 1281 C CA . LEU B 1 8 ? -3.533 -11.914 -14.961 1 98.19 8 LEU B CA 1
ATOM 1282 C C . LEU B 1 8 ? -2.928 -10.742 -15.727 1 98.19 8 LEU B C 1
ATOM 1284 O O . LEU B 1 8 ? -1.713 -10.68 -15.922 1 98.19 8 LEU B O 1
ATOM 1288 N N . ALA B 1 9 ? -3.768 -9.898 -16.234 1 97.06 9 ALA B N 1
ATOM 1289 C CA . ALA B 1 9 ? -3.275 -8.719 -16.938 1 97.06 9 ALA B CA 1
ATOM 1290 C C . ALA B 1 9 ? -2.289 -7.934 -16.078 1 97.06 9 ALA B C 1
ATOM 1292 O O . ALA B 1 9 ? -1.247 -7.492 -16.578 1 97.06 9 ALA B O 1
ATOM 1293 N N . PHE B 1 10 ? -2.59 -7.762 -14.836 1 97.69 10 PHE B N 1
ATOM 1294 C CA . PHE B 1 10 ? -1.717 -7.066 -13.898 1 97.69 10 PHE B CA 1
ATOM 1295 C C . PHE B 1 10 ? -0.386 -7.797 -13.75 1 97.69 10 PHE B C 1
ATOM 1297 O O . PHE B 1 10 ? 0.678 -7.188 -13.875 1 97.69 10 PHE B O 1
ATOM 1304 N N . VAL B 1 11 ? -0.46 -9.125 -13.516 1 98 11 VAL B N 1
ATOM 1305 C CA . VAL B 1 11 ? 0.731 -9.922 -13.258 1 98 11 VAL B CA 1
ATOM 1306 C C . VAL B 1 11 ? 1.624 -9.938 -14.492 1 98 11 VAL B C 1
ATOM 1308 O O . VAL B 1 11 ? 2.844 -9.781 -14.391 1 98 11 VAL B O 1
ATOM 1311 N N . LEU B 1 12 ? 1.028 -10.094 -15.648 1 96.5 12 LEU B N 1
ATOM 1312 C CA . LEU B 1 12 ? 1.821 -10.164 -16.875 1 96.5 12 LEU B CA 1
ATOM 1313 C C . LEU B 1 12 ? 2.518 -8.836 -17.141 1 96.5 12 LEU B C 1
ATOM 1315 O O . LEU B 1 12 ? 3.631 -8.812 -17.672 1 96.5 12 LEU B O 1
ATOM 1319 N N . GLU B 1 13 ? 1.888 -7.777 -16.828 1 94.44 13 GLU B N 1
ATOM 1320 C CA . GLU B 1 13 ? 2.527 -6.473 -16.969 1 94.44 13 GLU B CA 1
ATOM 1321 C C . GLU B 1 13 ? 3.746 -6.355 -16.062 1 94.44 13 GLU B C 1
ATOM 1323 O O . GLU B 1 13 ? 4.785 -5.836 -16.469 1 94.44 13 GLU B O 1
ATOM 1328 N N . LYS B 1 14 ? 3.604 -6.859 -14.828 1 94.69 14 LYS B N 1
ATOM 1329 C CA . LYS B 1 14 ? 4.691 -6.781 -13.859 1 94.69 14 LYS B CA 1
ATOM 1330 C C . LYS B 1 14 ? 5.816 -7.746 -14.211 1 94.69 14 LYS B C 1
ATOM 1332 O O . LYS B 1 14 ? 6.977 -7.516 -13.859 1 94.69 14 LYS B O 1
ATOM 1337 N N . GLU B 1 15 ? 5.5 -8.812 -14.914 1 90.62 15 GLU B N 1
ATOM 1338 C CA . GLU B 1 15 ? 6.484 -9.828 -15.266 1 90.62 15 GLU B CA 1
ATOM 1339 C C . GLU B 1 15 ? 7.188 -9.484 -16.578 1 90.62 15 GLU B C 1
ATOM 1341 O O . GLU B 1 15 ? 7.953 -10.297 -17.109 1 90.62 15 GLU B O 1
ATOM 1346 N N . GLY B 1 16 ? 6.961 -8.336 -17.25 1 86.75 16 GLY B N 1
ATOM 1347 C CA . GLY B 1 16 ? 7.676 -7.898 -18.438 1 86.75 16 GLY B CA 1
ATOM 1348 C C . GLY B 1 16 ? 6.891 -8.109 -19.719 1 86.75 16 GLY B C 1
ATOM 1349 O O . GLY B 1 16 ? 7.371 -7.785 -20.797 1 86.75 16 GLY B O 1
ATOM 1350 N N . GLY B 1 17 ? 5.672 -8.641 -19.625 1 87.75 17 GLY B N 1
ATOM 1351 C CA . GLY B 1 17 ? 4.816 -8.805 -20.797 1 87.75 17 GLY B CA 1
ATOM 1352 C C . GLY B 1 17 ? 5.375 -9.789 -21.797 1 87.75 17 GLY B C 1
ATOM 1353 O O . GLY B 1 17 ? 5.832 -10.875 -21.438 1 87.75 17 GLY B O 1
ATOM 1354 N N . PRO B 1 18 ? 5.281 -9.344 -23.109 1 85.56 18 PRO B N 1
ATOM 1355 C CA . PRO B 1 18 ? 5.688 -10.281 -24.156 1 85.56 18 PRO B CA 1
ATOM 1356 C C . PRO B 1 18 ? 7.199 -10.281 -24.391 1 85.56 18 PRO B C 1
ATOM 1358 O O . PRO B 1 18 ? 7.695 -11.039 -25.234 1 85.56 18 PRO B O 1
ATOM 1361 N N . THR B 1 19 ? 7.875 -9.562 -23.672 1 89.44 19 THR B N 1
ATOM 1362 C CA . THR B 1 19 ? 9.305 -9.406 -23.891 1 89.44 19 THR B CA 1
ATOM 1363 C C . THR B 1 19 ? 10.039 -10.719 -23.625 1 89.44 19 THR B C 1
ATOM 1365 O O . THR B 1 19 ? 9.766 -11.406 -22.656 1 89.44 19 THR B O 1
ATOM 1368 N N . ILE B 1 20 ? 10.961 -11.055 -24.578 1 91.44 20 ILE B N 1
ATOM 1369 C CA . ILE B 1 20 ? 11.789 -12.242 -24.438 1 91.44 20 ILE B CA 1
ATOM 1370 C C . ILE B 1 20 ? 13.133 -11.867 -23.812 1 91.44 20 ILE B C 1
ATOM 1372 O O . ILE B 1 20 ? 13.789 -10.922 -24.25 1 91.44 20 ILE B O 1
ATOM 1376 N N . THR B 1 21 ? 13.422 -12.5 -22.781 1 89.69 21 THR B N 1
ATOM 1377 C CA . THR B 1 21 ? 14.742 -12.336 -22.188 1 89.69 21 THR B CA 1
ATOM 1378 C C . THR B 1 21 ? 15.531 -13.641 -22.25 1 89.69 21 THR B C 1
ATOM 1380 O O . THR B 1 21 ? 14.977 -14.719 -22.016 1 89.69 21 THR B O 1
ATOM 1383 N N . ASP B 1 22 ? 16.766 -13.477 -22.781 1 88.12 22 ASP B N 1
ATOM 1384 C CA . ASP B 1 22 ? 17.625 -14.641 -22.938 1 88.12 22 ASP B CA 1
ATOM 1385 C C . ASP B 1 22 ? 19.062 -14.328 -22.484 1 88.12 22 ASP B C 1
ATOM 1387 O O . ASP B 1 22 ? 19.984 -14.383 -23.281 1 88.12 22 ASP B O 1
ATOM 1391 N N . ASP B 1 23 ? 19.125 -13.945 -21.188 1 82 23 ASP B N 1
ATOM 1392 C CA . ASP B 1 23 ? 20.438 -13.641 -20.656 1 82 23 ASP B CA 1
ATOM 1393 C C . ASP B 1 23 ? 21.141 -14.906 -20.172 1 82 23 ASP B C 1
ATOM 1395 O O . ASP B 1 23 ? 20.688 -15.562 -19.234 1 82 23 ASP B O 1
ATOM 1399 N N . PRO B 1 24 ? 22.219 -15.172 -20.812 1 77.38 24 PRO B N 1
ATOM 1400 C CA . PRO B 1 24 ? 22.938 -16.391 -20.422 1 77.38 24 PRO B CA 1
ATOM 1401 C C . PRO B 1 24 ? 23.391 -16.359 -18.969 1 77.38 24 PRO B C 1
ATOM 1403 O O . PRO B 1 24 ? 23.656 -17.406 -18.375 1 77.38 24 PRO B O 1
ATOM 1406 N N . ARG B 1 25 ? 23.609 -15.258 -18.438 1 81.25 25 ARG B N 1
ATOM 1407 C CA . ARG B 1 25 ? 24.078 -15.133 -17.062 1 81.25 25 ARG B CA 1
ATOM 1408 C C . ARG B 1 25 ? 22.938 -15.352 -16.062 1 81.25 25 ARG B C 1
ATOM 1410 O O . ARG B 1 25 ? 23.172 -15.492 -14.867 1 81.25 25 ARG B O 1
ATOM 1417 N N . ASP B 1 26 ? 21.719 -15.398 -16.656 1 79.5 26 ASP B N 1
ATOM 1418 C CA . ASP B 1 26 ? 20.547 -15.617 -15.828 1 79.5 26 ASP B CA 1
ATOM 1419 C C . ASP B 1 26 ? 20.172 -17.094 -15.781 1 79.5 26 ASP B C 1
ATOM 1421 O O . ASP B 1 26 ? 19.859 -17.688 -16.812 1 79.5 26 ASP B O 1
ATOM 1425 N N . PRO B 1 27 ? 20.219 -17.547 -14.586 1 76.88 27 PRO B N 1
ATOM 1426 C CA . PRO B 1 27 ? 19.953 -18.984 -14.453 1 76.88 27 PRO B CA 1
ATOM 1427 C C . PRO B 1 27 ? 18.578 -19.375 -14.984 1 76.88 27 PRO B C 1
ATOM 1429 O O . PRO B 1 27 ? 18.344 -20.562 -15.266 1 76.88 27 PRO B O 1
ATOM 1432 N N . GLY B 1 28 ? 17.656 -18.516 -15.148 1 79.62 28 GLY B N 1
ATOM 1433 C CA . GLY B 1 28 ? 16.344 -18.859 -15.656 1 79.62 28 GLY B CA 1
ATOM 1434 C C . GLY B 1 28 ? 16.328 -19.172 -17.141 1 79.62 28 GLY B C 1
ATOM 1435 O O . GLY B 1 28 ? 15.398 -19.812 -17.641 1 79.62 28 GLY B O 1
ATOM 1436 N N . GLY B 1 29 ? 17.359 -18.719 -17.828 1 87.62 29 GLY B N 1
ATOM 1437 C CA . GLY B 1 29 ? 17.453 -18.922 -19.266 1 87.62 29 GLY B CA 1
ATOM 1438 C C . GLY B 1 29 ? 16.406 -18.156 -20.047 1 87.62 29 GLY B C 1
ATOM 1439 O O . GLY B 1 29 ? 16.031 -17.047 -19.656 1 87.62 29 GLY B O 1
ATOM 1440 N N . LEU B 1 30 ? 16.031 -18.719 -21.125 1 93.19 30 LEU B N 1
ATOM 1441 C CA . LEU B 1 30 ? 15.023 -18.094 -21.984 1 93.19 30 LEU B CA 1
ATOM 1442 C C . LEU B 1 30 ? 13.711 -17.906 -21.234 1 93.19 30 LEU B C 1
ATOM 1444 O O . LEU B 1 30 ? 13.203 -18.828 -20.609 1 93.19 30 LEU B O 1
ATOM 1448 N N . THR B 1 31 ? 13.172 -16.656 -21.156 1 94.25 31 THR B N 1
ATOM 1449 C CA . THR B 1 31 ? 11.969 -16.328 -20.406 1 94.25 31 THR B CA 1
ATOM 1450 C C . THR B 1 31 ? 11.031 -15.461 -21.25 1 94.25 31 THR B C 1
ATOM 1452 O O . THR B 1 31 ? 11.484 -14.562 -21.969 1 94.25 31 THR B O 1
ATOM 1455 N N . ARG B 1 32 ? 9.828 -15.805 -21.281 1 94.56 32 ARG B N 1
ATOM 1456 C CA . ARG B 1 32 ? 8.773 -15.008 -21.891 1 94.56 32 ARG B CA 1
ATOM 1457 C C . ARG B 1 32 ? 7.496 -15.047 -21.062 1 94.56 32 ARG B C 1
ATOM 1459 O O . ARG B 1 32 ? 7.113 -16.094 -20.547 1 94.56 32 ARG B O 1
ATOM 1466 N N . TRP B 1 33 ? 6.785 -13.922 -20.922 1 95.31 33 TRP B N 1
ATOM 1467 C CA . TRP B 1 33 ? 5.578 -13.789 -20.109 1 95.31 33 TRP B CA 1
ATOM 1468 C C . TRP B 1 33 ? 5.844 -14.211 -18.672 1 95.31 33 TRP B C 1
ATOM 1470 O O . TRP B 1 33 ? 4.953 -14.742 -18 1 95.31 33 TRP B O 1
ATOM 1480 N N . GLY B 1 34 ? 7.086 -14.172 -18.297 1 94 34 GLY B N 1
ATOM 1481 C CA . GLY B 1 34 ? 7.434 -14.594 -16.953 1 94 34 GLY B CA 1
ATOM 1482 C C . GLY B 1 34 ? 7.578 -16.094 -16.812 1 94 34 GLY B C 1
ATOM 1483 O O . GLY B 1 34 ? 7.738 -16.609 -15.695 1 94 34 GLY B O 1
ATOM 1484 N N . VAL B 1 35 ? 7.48 -16.828 -17.844 1 95.19 35 VAL B N 1
ATOM 1485 C CA . VAL B 1 35 ? 7.645 -18.266 -17.875 1 95.19 35 VAL B CA 1
ATOM 1486 C C . VAL B 1 35 ? 9.023 -18.625 -18.422 1 95.19 35 VAL B C 1
ATOM 1488 O O . VAL B 1 35 ? 9.367 -18.281 -19.547 1 95.19 35 VAL B O 1
ATOM 1491 N N . SER B 1 36 ? 9.797 -19.297 -17.594 1 94.38 36 SER B N 1
ATOM 1492 C CA . SER B 1 36 ? 11.172 -19.578 -17.984 1 94.38 36 SER B CA 1
ATOM 1493 C C . SER B 1 36 ? 11.344 -21.016 -18.438 1 94.38 36 SER B C 1
ATOM 1495 O O . SER B 1 36 ? 10.609 -21.906 -18 1 94.38 36 SER B O 1
ATOM 1497 N N . LYS B 1 37 ? 12.359 -21.188 -19.312 1 93.94 37 LYS B N 1
ATOM 1498 C CA . LYS B 1 37 ? 12.695 -22.5 -19.828 1 93.94 37 LYS B CA 1
ATOM 1499 C C . LYS B 1 37 ? 13.125 -23.438 -18.688 1 93.94 37 LYS B C 1
ATOM 1501 O O . LYS B 1 37 ? 12.852 -24.641 -18.734 1 93.94 37 LYS B O 1
ATOM 1506 N N . ARG B 1 38 ? 13.805 -22.969 -17.75 1 93.38 38 ARG B N 1
ATOM 1507 C CA . ARG B 1 38 ? 14.242 -23.766 -16.609 1 93.38 38 ARG B CA 1
ATOM 1508 C C . ARG B 1 38 ? 13.047 -24.344 -15.859 1 93.38 38 ARG B C 1
ATOM 1510 O O . ARG B 1 38 ? 13.039 -25.531 -15.523 1 93.38 38 ARG B O 1
ATOM 1517 N N . ALA B 1 39 ? 12.008 -23.578 -15.555 1 93.75 39 ALA B N 1
ATOM 1518 C CA . ALA B 1 39 ? 10.828 -24.016 -14.805 1 93.75 39 ALA B CA 1
ATOM 1519 C C . ALA B 1 39 ? 9.938 -24.906 -15.664 1 93.75 39 ALA B C 1
ATOM 1521 O O . ALA B 1 39 ? 9.281 -25.812 -15.148 1 93.75 39 ALA B O 1
ATOM 1522 N N . TYR B 1 40 ? 9.922 -24.547 -16.953 1 96.44 40 TYR B N 1
ATOM 1523 C CA . TYR B 1 40 ? 9.109 -25.328 -17.891 1 96.44 40 TYR B CA 1
ATOM 1524 C C . TYR B 1 40 ? 9.953 -25.828 -19.062 1 96.44 40 TYR B C 1
ATOM 1526 O O . TYR B 1 40 ? 9.789 -25.359 -20.188 1 96.44 40 TYR B O 1
ATOM 1534 N N . PRO B 1 41 ? 10.703 -26.797 -18.828 1 95 41 PRO B N 1
ATOM 1535 C CA . PRO B 1 41 ? 11.711 -27.234 -19.797 1 95 41 PRO B CA 1
ATOM 1536 C C . PRO B 1 41 ? 11.102 -27.781 -21.078 1 95 41 PRO B C 1
ATOM 1538 O O . PRO B 1 41 ? 11.742 -27.766 -22.141 1 95 41 PRO B O 1
ATOM 1541 N N . ASP B 1 42 ? 9.898 -28.266 -21.047 1 95.81 42 ASP B N 1
ATOM 1542 C CA . ASP B 1 42 ? 9.312 -28.922 -22.203 1 95.81 42 ASP B CA 1
ATOM 1543 C C . ASP B 1 42 ? 8.516 -27.938 -23.062 1 95.81 42 ASP B C 1
ATOM 1545 O O . ASP B 1 42 ? 7.984 -28.297 -24.109 1 95.81 42 ASP B O 1
ATOM 1549 N N . LEU B 1 43 ? 8.508 -26.734 -22.641 1 95.62 43 LEU B N 1
ATOM 1550 C CA . LEU B 1 43 ? 7.711 -25.734 -23.344 1 95.62 43 LEU B CA 1
ATOM 1551 C C . LEU B 1 43 ? 8.57 -24.953 -24.328 1 95.62 43 LEU B C 1
ATOM 1553 O O . LEU B 1 43 ? 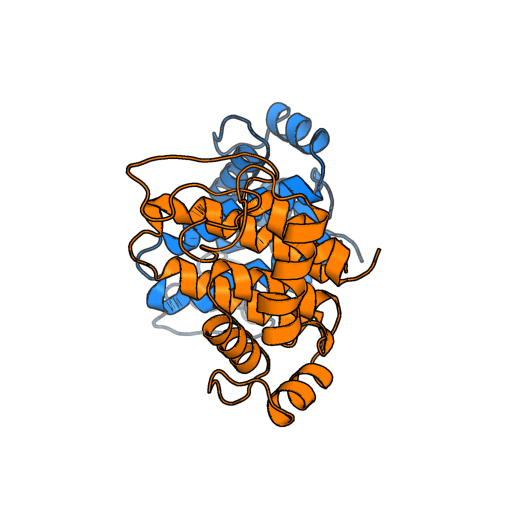9.75 -24.688 -24.062 1 95.62 43 LEU B O 1
ATOM 1557 N N . ASP B 1 44 ? 8.008 -24.609 -25.531 1 96.44 44 ASP B N 1
ATOM 1558 C CA . ASP B 1 44 ? 8.641 -23.672 -26.453 1 96.44 44 ASP B CA 1
ATOM 1559 C C . ASP B 1 44 ? 8.461 -22.234 -25.984 1 96.44 44 ASP B C 1
ATOM 1561 O O . ASP B 1 44 ? 7.559 -21.531 -26.438 1 96.44 44 ASP B O 1
ATOM 1565 N N . ILE B 1 45 ? 9.383 -21.766 -25.172 1 95.88 45 ILE B N 1
ATOM 1566 C CA . ILE B 1 45 ? 9.273 -20.484 -24.5 1 95.88 45 ILE B CA 1
ATOM 1567 C C . ILE B 1 45 ? 9.289 -19.359 -25.531 1 95.88 45 ILE B C 1
ATOM 1569 O O . ILE B 1 45 ? 8.547 -18.375 -25.406 1 95.88 45 ILE B O 1
ATOM 1573 N N . ARG B 1 46 ? 10.094 -19.422 -26.484 1 94.06 46 ARG B N 1
ATOM 1574 C CA . ARG B 1 46 ? 10.273 -18.359 -27.469 1 94.06 46 ARG B CA 1
ATOM 1575 C C . ARG B 1 46 ? 8.961 -18.047 -28.188 1 94.06 46 ARG B C 1
ATOM 1577 O O . ARG B 1 46 ? 8.695 -16.891 -28.531 1 94.06 46 ARG B O 1
ATOM 1584 N N . ASN B 1 47 ? 8.156 -19.062 -28.422 1 95.75 47 ASN B N 1
ATOM 1585 C CA . ASN B 1 47 ? 6.91 -18.875 -29.156 1 95.75 47 ASN B CA 1
ATOM 1586 C C . ASN B 1 47 ? 5.691 -18.984 -28.25 1 95.75 47 ASN B C 1
ATOM 1588 O O . ASN B 1 47 ? 4.57 -19.156 -28.734 1 95.75 47 ASN B O 1
ATOM 1592 N N . LEU B 1 48 ? 5.945 -18.922 -26.984 1 96.12 48 LEU B N 1
ATOM 1593 C CA . LEU B 1 48 ? 4.852 -19.031 -26.016 1 96.12 48 LEU B CA 1
ATOM 1594 C C . LEU B 1 48 ? 3.85 -17.891 -26.219 1 96.12 48 LEU B C 1
ATOM 1596 O O . LEU B 1 48 ? 4.215 -16.719 -26.156 1 96.12 48 LEU B O 1
ATOM 1600 N N . THR B 1 49 ? 2.584 -18.25 -26.469 1 96.5 49 THR B N 1
ATOM 1601 C CA . THR B 1 49 ? 1.554 -17.234 -26.672 1 96.5 49 THR B CA 1
ATOM 1602 C C . THR B 1 49 ? 1.005 -16.75 -25.344 1 96.5 49 THR B C 1
ATOM 1604 O O . THR B 1 49 ? 1.209 -17.391 -24.312 1 96.5 49 THR B O 1
ATOM 1607 N N . ARG B 1 50 ? 0.362 -15.625 -25.375 1 96.38 50 ARG B N 1
ATOM 1608 C CA . ARG B 1 50 ? -0.282 -15.102 -24.172 1 96.38 50 ARG B CA 1
ATOM 1609 C C . ARG B 1 50 ? -1.299 -16.094 -23.625 1 96.38 50 ARG B C 1
ATOM 1611 O O . ARG B 1 50 ? -1.425 -16.25 -22.406 1 96.38 50 ARG B O 1
ATOM 1618 N N . GLU B 1 51 ? -2.104 -16.688 -24.516 1 97.06 51 GLU B N 1
ATOM 1619 C CA . GLU B 1 51 ? -3.121 -17.656 -24.109 1 97.06 51 GLU B CA 1
ATOM 1620 C C . GLU B 1 51 ? -2.496 -18.859 -23.406 1 97.06 51 GLU B C 1
ATOM 1622 O O . GLU B 1 51 ? -3.035 -19.359 -22.422 1 97.06 51 GLU B O 1
ATOM 1627 N N . GLN B 1 52 ? -1.411 -19.328 -23.922 1 97.06 52 GLN B N 1
ATOM 1628 C CA . GLN B 1 52 ? -0.708 -20.453 -23.297 1 97.06 52 GLN B CA 1
ATOM 1629 C C . GLN B 1 52 ? -0.157 -20.062 -21.922 1 97.06 52 GLN B C 1
ATOM 1631 O O . GLN B 1 52 ? -0.247 -20.828 -20.969 1 97.06 52 GLN B O 1
ATOM 1636 N N . ALA B 1 53 ? 0.483 -18.875 -21.844 1 97.25 53 ALA B N 1
ATOM 1637 C CA . ALA B 1 53 ? 0.958 -18.359 -20.562 1 97.25 53 ALA B CA 1
ATOM 1638 C C . ALA B 1 53 ? -0.186 -18.25 -19.562 1 97.25 53 ALA B C 1
ATOM 1640 O O . ALA B 1 53 ? -0.039 -18.641 -18.391 1 97.25 53 ALA B O 1
ATOM 1641 N N . ALA B 1 54 ? -1.324 -17.766 -20.031 1 97.94 54 ALA B N 1
ATOM 1642 C CA . ALA B 1 54 ? -2.504 -17.641 -19.188 1 97.94 54 ALA B CA 1
ATOM 1643 C C . ALA B 1 54 ? -2.908 -18.984 -18.594 1 97.94 54 ALA B C 1
ATOM 1645 O O . ALA B 1 54 ? -3.264 -19.062 -17.422 1 97.94 54 ALA B O 1
ATOM 1646 N N . ALA B 1 55 ? -2.895 -19.953 -19.422 1 98.06 55 ALA B N 1
ATOM 1647 C CA . ALA B 1 55 ? -3.275 -21.297 -18.969 1 98.06 55 ALA B CA 1
ATOM 1648 C C . ALA B 1 55 ? -2.328 -21.781 -17.875 1 98.06 55 ALA B C 1
ATOM 1650 O O . ALA B 1 55 ? -2.756 -22.453 -16.922 1 98.06 55 ALA B O 1
ATOM 1651 N N . ILE B 1 56 ? -1.051 -21.516 -18 1 97.75 56 ILE B N 1
ATOM 1652 C CA . ILE B 1 56 ? -0.048 -21.906 -17.016 1 97.75 56 ILE B CA 1
ATOM 1653 C C . ILE B 1 56 ? -0.3 -21.156 -15.695 1 97.75 56 ILE B C 1
ATOM 1655 O O . ILE B 1 56 ? -0.363 -21.781 -14.633 1 97.75 56 ILE B O 1
ATOM 1659 N N . TYR B 1 57 ? -0.473 -19.859 -15.766 1 98.19 57 TYR B N 1
ATOM 1660 C CA . TYR B 1 57 ? -0.709 -19.062 -14.578 1 98.19 57 TYR B CA 1
ATOM 1661 C C . TYR B 1 57 ? -1.996 -19.484 -13.875 1 98.19 57 TYR B C 1
ATOM 1663 O O . TYR B 1 57 ? -2.078 -19.453 -12.648 1 98.19 57 TYR B O 1
ATOM 1671 N N . ARG B 1 58 ? -3.025 -19.812 -14.672 1 98.38 58 ARG B N 1
ATOM 1672 C CA . ARG B 1 58 ? -4.277 -20.266 -14.078 1 98.38 58 ARG B CA 1
ATOM 1673 C C . ARG B 1 58 ? -4.07 -21.578 -13.305 1 98.38 58 ARG B C 1
ATOM 1675 O O . ARG B 1 58 ? -4.453 -21.672 -12.141 1 98.38 58 ARG B O 1
ATOM 1682 N N . ARG B 1 59 ? -3.488 -22.469 -13.906 1 97.81 59 ARG B N 1
ATOM 1683 C CA . ARG B 1 59 ? -3.348 -23.812 -13.344 1 97.81 59 ARG B CA 1
ATOM 1684 C C . ARG B 1 59 ? -2.352 -23.812 -12.188 1 97.81 59 ARG B C 1
ATOM 1686 O O . ARG B 1 59 ? -2.652 -24.328 -11.109 1 97.81 59 ARG B O 1
ATOM 1693 N N . ASP B 1 60 ? -1.141 -23.234 -12.367 1 97.69 60 ASP B N 1
ATOM 1694 C CA . ASP B 1 60 ? -0.01 -23.453 -11.469 1 97.69 60 ASP B CA 1
ATOM 1695 C C . ASP B 1 60 ? 0.03 -22.406 -10.359 1 97.69 60 ASP B C 1
ATOM 1697 O O . ASP B 1 60 ? 0.746 -22.562 -9.375 1 97.69 60 ASP B O 1
ATOM 1701 N N . TYR B 1 61 ? -0.804 -21.328 -10.5 1 97.94 61 TYR B N 1
ATOM 1702 C CA . TYR B 1 61 ? -0.765 -20.281 -9.484 1 97.94 61 TYR B CA 1
ATOM 1703 C C . TYR B 1 61 ? -2.168 -19.953 -9 1 97.94 61 TYR B C 1
ATOM 1705 O O . TYR B 1 61 ? -2.48 -20.125 -7.82 1 97.94 61 TYR B O 1
ATOM 1713 N N . TRP B 1 62 ? -3.078 -19.609 -9.914 1 98.25 62 TRP B N 1
ATOM 1714 C CA . TRP B 1 62 ? -4.422 -19.172 -9.531 1 98.25 62 TRP B CA 1
ATOM 1715 C C . TRP B 1 62 ? -5.188 -20.312 -8.859 1 98.25 62 TRP B C 1
ATOM 1717 O O . TRP B 1 62 ? -5.664 -20.172 -7.738 1 98.25 62 TRP B O 1
ATOM 1727 N N . ASP B 1 63 ? -5.297 -21.438 -9.555 1 97.44 63 ASP B N 1
ATOM 1728 C CA . ASP B 1 63 ? -6.031 -22.594 -9.023 1 97.44 63 ASP B CA 1
ATOM 1729 C C . ASP B 1 63 ? -5.293 -23.219 -7.848 1 97.44 63 ASP B C 1
ATOM 1731 O O . ASP B 1 63 ? -5.906 -23.562 -6.836 1 97.44 63 ASP B O 1
ATOM 1735 N N . ARG B 1 64 ? -3.98 -23.312 -7.984 1 96 64 ARG B N 1
ATOM 1736 C CA . ARG B 1 64 ? -3.164 -23.922 -6.938 1 96 64 ARG B CA 1
ATOM 1737 C C . ARG B 1 64 ? -3.248 -23.125 -5.641 1 96 64 ARG B C 1
ATOM 1739 O O . ARG B 1 64 ? -3.283 -23.688 -4.551 1 96 64 ARG B O 1
ATOM 1746 N N . ALA B 1 65 ? -3.297 -21.828 -5.703 1 97.31 65 ALA B N 1
ATOM 1747 C CA . ALA B 1 65 ? -3.33 -20.969 -4.52 1 97.31 65 ALA B CA 1
ATOM 1748 C C . ALA B 1 65 ? -4.758 -20.766 -4.02 1 97.31 65 ALA B C 1
ATOM 1750 O O . ALA B 1 65 ? -4.98 -20.156 -2.977 1 97.31 65 ALA B O 1
ATOM 1751 N N . GLY B 1 66 ? -5.742 -21.234 -4.793 1 96.81 66 GLY B N 1
ATOM 1752 C CA . GLY B 1 66 ? -7.133 -21.156 -4.367 1 96.81 66 GLY B CA 1
ATOM 1753 C C . GLY B 1 66 ? -7.73 -19.781 -4.512 1 96.81 66 GLY B C 1
ATOM 1754 O O . GLY B 1 66 ? -8.633 -19.406 -3.762 1 96.81 66 GLY B O 1
ATOM 1755 N N . CYS B 1 67 ? -7.254 -19.031 -5.453 1 98.12 67 CYS B N 1
ATOM 1756 C CA . CYS B 1 67 ? -7.676 -17.641 -5.602 1 98.12 67 CYS B CA 1
ATOM 1757 C C . CYS B 1 67 ? -9.156 -17.547 -5.941 1 98.12 67 CYS B C 1
ATOM 1759 O O . CYS B 1 67 ? -9.844 -16.609 -5.523 1 98.12 67 CYS B O 1
ATOM 1761 N N . GLY B 1 68 ? -9.68 -18.484 -6.676 1 96.69 68 GLY B N 1
ATOM 1762 C CA . GLY B 1 68 ? -11.07 -18.484 -7.109 1 96.69 68 GLY B CA 1
ATOM 1763 C C . GLY B 1 68 ? -12.047 -18.656 -5.969 1 96.69 68 GLY B C 1
ATOM 1764 O O . GLY B 1 68 ? -13.242 -18.406 -6.129 1 96.69 68 GLY B O 1
ATOM 1765 N N . ASN B 1 69 ? -11.609 -19.078 -4.809 1 96.5 69 ASN B N 1
ATOM 1766 C CA . ASN B 1 69 ? -12.453 -19.312 -3.643 1 96.5 69 ASN B CA 1
ATOM 1767 C C . ASN B 1 69 ? -12.5 -18.078 -2.74 1 96.5 69 ASN B C 1
ATOM 1769 O O . ASN B 1 69 ? -13.148 -18.094 -1.691 1 96.5 69 ASN B O 1
ATOM 1773 N N . LEU B 1 70 ? -11.836 -17.031 -3.127 1 97.75 70 LEU B N 1
ATOM 1774 C CA . LEU B 1 70 ? -11.727 -15.812 -2.332 1 97.75 70 LEU B CA 1
ATOM 1775 C C . LEU B 1 70 ? -12.578 -14.695 -2.932 1 97.75 70 LEU B C 1
ATOM 1777 O O . LEU B 1 70 ? -12.914 -14.734 -4.117 1 97.75 70 LEU B O 1
ATOM 1781 N N . PRO B 1 71 ? -12.953 -13.734 -2.072 1 97.5 71 PRO B N 1
ATOM 1782 C CA . PRO B 1 71 ? -13.555 -12.539 -2.682 1 97.5 71 PRO B CA 1
ATOM 1783 C C . PRO B 1 71 ? -12.695 -11.953 -3.797 1 97.5 71 PRO B C 1
ATOM 1785 O O . PRO B 1 71 ? -11.461 -11.977 -3.709 1 97.5 71 PRO B O 1
ATOM 1788 N N . ALA B 1 72 ? -13.25 -11.375 -4.77 1 97.44 72 ALA B N 1
ATOM 1789 C CA . ALA B 1 72 ? -12.602 -11 -6.02 1 97.44 72 ALA B CA 1
ATOM 1790 C C . ALA B 1 72 ? -11.32 -10.211 -5.758 1 97.44 72 ALA B C 1
ATOM 1792 O O . ALA B 1 72 ? -10.242 -10.594 -6.223 1 97.44 72 ALA B O 1
ATOM 1793 N N . GLY B 1 73 ? -11.391 -9.109 -4.934 1 98.12 73 GLY B N 1
ATOM 1794 C CA . GLY B 1 73 ? -10.227 -8.289 -4.66 1 98.12 73 GLY B CA 1
ATOM 1795 C C . GLY B 1 73 ? -9.125 -9.031 -3.922 1 98.12 73 GLY B C 1
ATOM 1796 O O . GLY B 1 73 ? -7.941 -8.844 -4.203 1 98.12 73 GLY B O 1
ATOM 1797 N N . VAL B 1 74 ? -9.547 -9.883 -3.031 1 98.62 74 VAL B N 1
ATOM 1798 C CA . VAL B 1 74 ? -8.586 -10.68 -2.271 1 98.62 74 VAL B CA 1
ATOM 1799 C C . VAL B 1 74 ? -7.91 -11.688 -3.193 1 98.62 74 VAL B C 1
ATOM 1801 O O . VAL B 1 74 ? -6.699 -11.914 -3.094 1 98.62 74 VAL B O 1
ATOM 1804 N N . GLY B 1 75 ? -8.688 -12.258 -4.086 1 98.44 75 GLY B N 1
ATOM 1805 C CA . GLY B 1 75 ? -8.133 -13.172 -5.062 1 98.44 75 GLY B CA 1
ATOM 1806 C C . GLY B 1 75 ? -7.07 -12.539 -5.941 1 98.44 75 GLY B C 1
ATOM 1807 O O . GLY B 1 75 ? -6.047 -13.156 -6.238 1 98.44 75 GLY B O 1
ATOM 1808 N N . VAL B 1 76 ? -7.305 -11.32 -6.344 1 98.56 76 VAL B N 1
ATOM 1809 C CA . VAL B 1 76 ? -6.367 -10.578 -7.176 1 98.56 76 VAL B CA 1
ATOM 1810 C C . VAL B 1 76 ? -5.035 -10.43 -6.445 1 98.56 76 VAL B C 1
ATOM 1812 O O . VAL B 1 76 ? -3.979 -10.766 -6.992 1 98.56 76 VAL B O 1
ATOM 1815 N N . MET B 1 77 ? -5.078 -9.984 -5.242 1 98.81 77 MET B N 1
ATOM 1816 C CA . MET B 1 77 ? -3.854 -9.75 -4.48 1 98.81 77 MET B CA 1
ATOM 1817 C C . MET B 1 77 ? -3.172 -11.07 -4.129 1 98.81 77 MET B C 1
ATOM 1819 O O . MET B 1 77 ? -1.944 -11.164 -4.172 1 98.81 77 MET B O 1
ATOM 1823 N N . HIS B 1 78 ? -3.986 -12.023 -3.768 1 98.81 78 HIS B N 1
ATOM 1824 C CA . HIS B 1 78 ? -3.457 -13.336 -3.416 1 98.81 78 HIS B CA 1
ATOM 1825 C C . HIS B 1 78 ? -2.723 -13.969 -4.594 1 98.81 78 HIS B C 1
ATOM 1827 O O . HIS B 1 78 ? -1.654 -14.562 -4.422 1 98.81 78 HIS B O 1
ATOM 1833 N N . PHE B 1 79 ? -3.248 -13.836 -5.742 1 98.81 79 PHE B N 1
ATOM 1834 C CA . PHE B 1 79 ? -2.645 -14.352 -6.969 1 98.81 79 PHE B CA 1
ATOM 1835 C C . PHE B 1 79 ? -1.309 -13.672 -7.238 1 98.81 79 PHE B C 1
ATOM 1837 O O . PHE B 1 79 ? -0.3 -14.344 -7.469 1 98.81 79 PHE B O 1
ATOM 1844 N N . ASP B 1 80 ? -1.295 -12.367 -7.188 1 98.81 80 ASP B N 1
ATOM 1845 C CA . ASP B 1 80 ? -0.053 -11.625 -7.391 1 98.81 80 ASP B CA 1
ATOM 1846 C C . ASP B 1 80 ? 1.007 -12.039 -6.371 1 98.81 80 ASP B C 1
ATOM 1848 O O . ASP B 1 80 ? 2.186 -12.164 -6.711 1 98.81 80 ASP B O 1
ATOM 1852 N N . THR B 1 81 ? 0.59 -12.242 -5.164 1 98.75 81 THR B N 1
ATOM 1853 C CA . THR B 1 81 ? 1.51 -12.641 -4.105 1 98.75 81 THR B CA 1
ATOM 1854 C C . THR B 1 81 ? 2.076 -14.031 -4.379 1 98.75 81 THR B C 1
ATOM 1856 O O . THR B 1 81 ? 3.275 -14.266 -4.211 1 98.75 81 THR B O 1
ATOM 1859 N N . ALA B 1 82 ? 1.182 -14.922 -4.781 1 98.25 82 ALA B N 1
ATOM 1860 C CA . ALA B 1 82 ? 1.621 -16.281 -5.078 1 98.25 82 ALA B CA 1
ATOM 1861 C C . ALA B 1 82 ? 2.666 -16.297 -6.191 1 98.25 82 ALA B C 1
ATOM 1863 O O . ALA B 1 82 ? 3.648 -17.031 -6.121 1 98.25 82 ALA B O 1
ATOM 1864 N N . VAL B 1 83 ? 2.484 -15.5 -7.18 1 97.56 83 VAL B N 1
ATOM 1865 C CA . VAL B 1 83 ? 3.398 -15.43 -8.312 1 97.56 83 VAL B CA 1
ATOM 1866 C C . VAL B 1 83 ? 4.707 -14.766 -7.883 1 97.56 83 VAL B C 1
ATOM 1868 O O . VAL B 1 83 ? 5.789 -15.227 -8.242 1 97.56 83 VAL B O 1
ATOM 1871 N N . ASN B 1 84 ? 4.586 -13.695 -7.078 1 96.25 84 ASN B N 1
ATOM 1872 C CA . ASN B 1 84 ? 5.723 -12.859 -6.711 1 96.25 84 ASN B CA 1
ATOM 1873 C C . ASN B 1 84 ? 6.531 -13.484 -5.578 1 96.25 84 ASN B C 1
ATOM 1875 O O . ASN B 1 84 ? 7.766 -13.438 -5.594 1 96.25 84 ASN B O 1
ATOM 1879 N N . GLN B 1 85 ? 5.844 -14.109 -4.621 1 95.88 85 GLN B N 1
ATOM 1880 C CA . GLN B 1 85 ? 6.543 -14.508 -3.402 1 95.88 85 GLN B CA 1
ATOM 1881 C C . GLN B 1 85 ? 6.281 -15.969 -3.068 1 95.88 85 GLN B C 1
ATOM 1883 O O . GLN B 1 85 ? 6.809 -16.5 -2.082 1 95.88 85 GLN B O 1
ATOM 1888 N N . GLY B 1 86 ? 5.473 -16.688 -3.875 1 95.44 86 GLY B N 1
ATOM 1889 C CA . GLY B 1 86 ? 5.207 -18.094 -3.658 1 95.44 86 GLY B CA 1
ATOM 1890 C C . GLY B 1 86 ? 3.875 -18.359 -2.984 1 95.44 86 GLY B C 1
ATOM 1891 O O . GLY B 1 86 ? 3.449 -17.594 -2.119 1 95.44 86 GLY B O 1
ATOM 1892 N N . ALA B 1 87 ? 3.281 -19.469 -3.301 1 96.44 87 ALA B N 1
ATOM 1893 C CA . ALA B 1 87 ? 1.941 -19.812 -2.836 1 96.44 87 ALA B CA 1
ATOM 1894 C C . ALA B 1 87 ? 1.922 -20.016 -1.325 1 96.44 87 ALA B C 1
ATOM 1896 O O . ALA B 1 87 ? 0.959 -19.641 -0.653 1 96.44 87 ALA B O 1
ATOM 1897 N N . GLY B 1 88 ? 2.951 -20.672 -0.802 1 96.88 88 GLY B N 1
ATOM 1898 C CA . GLY B 1 88 ? 3.012 -20.875 0.637 1 96.88 88 GLY B CA 1
ATOM 1899 C C . GLY B 1 88 ? 3.051 -19.578 1.421 1 96.88 88 GLY B C 1
ATOM 1900 O O . GLY B 1 88 ? 2.328 -19.422 2.406 1 96.88 88 GLY B O 1
ATOM 1901 N N . THR B 1 89 ? 3.861 -18.641 0.979 1 97.31 89 THR B N 1
ATOM 1902 C CA . THR B 1 89 ? 3.965 -17.328 1.606 1 97.31 89 THR B CA 1
ATOM 1903 C C . THR B 1 89 ? 2.648 -16.562 1.488 1 97.31 89 THR B C 1
ATOM 1905 O O . THR B 1 89 ? 2.188 -15.961 2.455 1 97.31 89 THR B O 1
ATOM 1908 N N . ALA B 1 90 ? 2.068 -16.656 0.319 1 98.56 90 ALA B N 1
ATOM 1909 C CA . ALA B 1 90 ? 0.774 -16.016 0.096 1 98.56 90 ALA B CA 1
ATOM 1910 C C . ALA B 1 90 ? -0.271 -16.531 1.079 1 98.56 90 ALA B C 1
ATOM 1912 O O . ALA B 1 90 ? -1.017 -15.75 1.674 1 98.56 90 ALA B O 1
ATOM 1913 N N . ALA B 1 91 ? -0.261 -17.797 1.256 1 98.56 91 ALA B N 1
ATOM 1914 C CA . ALA B 1 91 ? -1.217 -18.406 2.172 1 98.56 91 ALA B CA 1
ATOM 1915 C C . ALA B 1 91 ? -1.006 -17.922 3.6 1 98.56 91 ALA B C 1
ATOM 1917 O O . ALA B 1 91 ? -1.971 -17.641 4.316 1 98.56 91 ALA B O 1
ATOM 1918 N N . LYS B 1 92 ? 0.206 -17.797 3.957 1 98.62 92 LYS B N 1
ATOM 1919 C CA . LYS B 1 92 ? 0.499 -17.344 5.312 1 98.62 92 LYS B CA 1
ATOM 1920 C C . LYS B 1 92 ? 0.061 -15.891 5.512 1 98.62 92 LYS B C 1
ATOM 1922 O O . LYS B 1 92 ? -0.501 -15.547 6.555 1 98.62 92 LYS B O 1
ATOM 1927 N N . PHE B 1 93 ? 0.337 -15.008 4.555 1 98.75 93 PHE B N 1
ATOM 1928 C CA . PHE B 1 93 ? -0.129 -13.633 4.652 1 98.75 93 PHE B CA 1
ATOM 1929 C C . PHE B 1 93 ? -1.646 -13.578 4.785 1 98.75 93 PHE B C 1
ATOM 1931 O O . PHE B 1 93 ? -2.178 -12.82 5.598 1 98.75 93 PHE B O 1
ATOM 1938 N N . LEU B 1 94 ? -2.355 -14.398 3.977 1 98.81 94 LEU B N 1
ATOM 1939 C CA . LEU B 1 94 ? -3.812 -14.445 4.023 1 98.81 94 LEU B CA 1
ATOM 1940 C C . LEU B 1 94 ? -4.301 -14.898 5.395 1 98.81 94 LEU B C 1
ATOM 1942 O O . LEU B 1 94 ? -5.219 -14.305 5.961 1 98.81 94 LEU B O 1
ATOM 1946 N N . GLN B 1 95 ? -3.678 -15.938 5.871 1 98.88 95 GLN B N 1
ATOM 1947 C CA . GLN B 1 95 ? -4.059 -16.484 7.168 1 98.88 95 GLN B CA 1
ATOM 1948 C C . GLN B 1 95 ? -3.811 -15.477 8.289 1 98.88 95 GLN B C 1
ATOM 1950 O O . GLN B 1 95 ? -4.68 -15.258 9.133 1 98.88 95 GLN B O 1
ATOM 1955 N N . LEU B 1 96 ? -2.689 -14.836 8.297 1 98.69 96 LEU B N 1
ATOM 1956 C CA . LEU B 1 96 ? -2.398 -13.805 9.289 1 98.69 96 LEU B CA 1
ATOM 1957 C C . LEU B 1 96 ? -3.404 -12.664 9.188 1 98.69 96 LEU B C 1
ATOM 1959 O O . LEU B 1 96 ? -3.893 -12.172 10.211 1 98.69 96 LEU B O 1
ATOM 1963 N N . ALA B 1 97 ? -3.697 -12.289 7.977 1 98.75 97 ALA B N 1
ATOM 1964 C CA . ALA B 1 97 ? -4.652 -11.203 7.766 1 98.75 97 ALA B CA 1
ATOM 1965 C C . ALA B 1 97 ? -6.039 -11.594 8.266 1 98.75 97 ALA B C 1
ATOM 1967 O O . ALA B 1 97 ? -6.785 -10.742 8.766 1 98.75 97 ALA B O 1
ATOM 1968 N N . ALA B 1 98 ? -6.379 -12.844 8.117 1 98.56 98 ALA B N 1
ATOM 1969 C CA . ALA B 1 98 ? -7.699 -13.328 8.516 1 98.56 98 ALA B CA 1
ATOM 1970 C C . ALA B 1 98 ? -7.73 -13.68 10 1 98.56 98 ALA B C 1
ATOM 1972 O O . ALA B 1 98 ? -8.781 -14.031 10.539 1 98.56 98 ALA B O 1
ATOM 1973 N N . GLY B 1 99 ? -6.621 -13.641 10.688 1 98.19 99 GLY B N 1
ATOM 1974 C CA . GLY B 1 99 ? -6.562 -13.875 12.117 1 98.19 99 GLY B CA 1
ATOM 1975 C C . GLY B 1 99 ? -6.613 -15.344 12.492 1 98.19 99 GLY B C 1
ATOM 1976 O O . GLY B 1 99 ? -7.184 -15.711 13.523 1 98.19 99 GLY B O 1
ATOM 1977 N N . VAL B 1 100 ? -6.168 -16.203 11.648 1 98.31 100 VAL B N 1
ATOM 1978 C CA . VAL B 1 100 ? -6.125 -17.625 11.945 1 98.31 100 VAL B CA 1
ATOM 1979 C C . VAL B 1 100 ? -4.68 -18.125 11.93 1 98.31 100 VAL B C 1
ATOM 1981 O O . VAL B 1 100 ? -3.766 -17.375 11.586 1 98.31 100 VAL B O 1
ATOM 1984 N N . GLU B 1 101 ? -4.445 -19.328 12.352 1 97.88 101 GLU B N 1
ATOM 1985 C CA . GLU B 1 101 ? -3.102 -19.906 12.375 1 97.88 101 GLU B CA 1
ATOM 1986 C C . GLU B 1 101 ? -2.488 -19.938 10.977 1 97.88 101 GLU B C 1
ATOM 1988 O O . GLU B 1 101 ? -3.143 -20.344 10.016 1 97.88 101 GLU B O 1
ATOM 1993 N N . ALA B 1 102 ? -1.255 -19.484 10.867 1 98.06 102 ALA B N 1
ATOM 1994 C CA . ALA B 1 102 ? -0.589 -19.359 9.578 1 98.06 102 ALA B CA 1
ATOM 1995 C C . ALA B 1 102 ? 0.237 -20.594 9.258 1 98.06 102 ALA B C 1
ATOM 1997 O O . ALA B 1 102 ? 1.468 -20.547 9.211 1 98.06 102 ALA B O 1
ATOM 1998 N N . ASP B 1 103 ? -0.392 -21.672 8.875 1 96.94 103 ASP B N 1
ATOM 1999 C CA . ASP B 1 103 ? 0.312 -22.906 8.586 1 96.94 103 ASP B CA 1
ATOM 2000 C C . ASP B 1 103 ? 0.622 -23.031 7.094 1 96.94 103 ASP B C 1
ATOM 2002 O O . ASP B 1 103 ? 1.248 -24 6.66 1 96.94 103 ASP B O 1
ATOM 2006 N N . GLY B 1 104 ? 0.152 -22.109 6.27 1 96.88 104 GLY B N 1
ATOM 2007 C CA . GLY B 1 104 ? 0.514 -22.047 4.863 1 96.88 104 GLY B CA 1
ATOM 2008 C C . GLY B 1 104 ? -0.375 -22.906 3.982 1 96.88 104 GLY B C 1
ATOM 2009 O O . GLY B 1 104 ? -0.106 -23.062 2.789 1 96.88 104 GLY B O 1
ATOM 2010 N N . LYS B 1 105 ? -1.494 -23.438 4.535 1 94.56 105 LYS B N 1
ATOM 2011 C CA . LYS B 1 105 ? -2.469 -24.234 3.787 1 94.56 105 LYS B CA 1
ATOM 2012 C C . LYS B 1 105 ? -3.869 -23.641 3.916 1 94.56 105 LYS B C 1
ATOM 2014 O O . LYS B 1 105 ? -4.426 -23.594 5.016 1 94.56 105 LYS B O 1
ATOM 2019 N N . ILE B 1 106 ? -4.422 -23.297 2.824 1 96.12 106 ILE B N 1
ATOM 2020 C CA . ILE B 1 106 ? -5.75 -22.703 2.852 1 96.12 106 ILE B CA 1
ATOM 2021 C C . ILE B 1 106 ? -6.809 -23.797 2.947 1 96.12 106 ILE B C 1
ATOM 2023 O O . ILE B 1 106 ? -7.059 -24.516 1.977 1 96.12 106 ILE B O 1
ATOM 2027 N N . GLY B 1 107 ? -7.398 -24 4.094 1 95.81 107 GLY B N 1
ATOM 2028 C CA . GLY B 1 107 ? -8.477 -24.938 4.336 1 95.81 107 GLY B CA 1
ATOM 2029 C C . GLY B 1 107 ? -9.781 -24.266 4.715 1 95.81 107 GLY B C 1
ATOM 2030 O O . GLY B 1 107 ? -9.938 -23.047 4.551 1 95.81 107 GLY B O 1
ATOM 2031 N N . PRO B 1 108 ? -10.734 -25.047 5.148 1 96.75 108 PRO B N 1
ATOM 2032 C CA . PRO B 1 108 ? -12.062 -24.531 5.465 1 96.75 108 PRO B CA 1
ATOM 2033 C C . PRO B 1 108 ? -12.039 -23.453 6.555 1 96.75 108 PRO B C 1
ATOM 2035 O O . PRO B 1 108 ? -12.828 -22.516 6.516 1 96.75 108 PRO B O 1
ATOM 2038 N N . LYS B 1 109 ? -11.133 -23.641 7.496 1 97.5 109 LYS B N 1
ATOM 2039 C CA . LYS B 1 109 ? -11.047 -22.656 8.578 1 97.5 109 LYS B CA 1
ATOM 2040 C C . LYS B 1 109 ? -10.609 -21.297 8.047 1 97.5 109 LYS B C 1
ATOM 2042 O O . LYS B 1 109 ? -11.172 -20.266 8.422 1 97.5 109 LYS B O 1
ATOM 2047 N N . THR 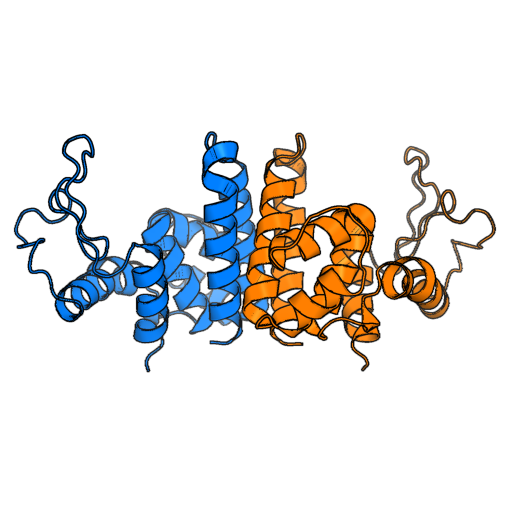B 1 110 ? -9.57 -21.266 7.25 1 98.19 110 THR B N 1
ATOM 2048 C CA . THR B 1 110 ? -9.117 -20.016 6.637 1 98.19 110 THR B CA 1
ATOM 2049 C C . THR B 1 110 ? -10.227 -19.391 5.789 1 98.19 110 THR B C 1
ATOM 2051 O O . THR B 1 110 ? -10.5 -18.203 5.906 1 98.19 110 THR B O 1
ATOM 2054 N N . LEU B 1 111 ? -10.828 -20.219 4.938 1 98 111 LEU B N 1
ATOM 2055 C CA . LEU B 1 111 ? -11.867 -19.734 4.039 1 98 111 LEU B CA 1
ATOM 2056 C C . LEU B 1 111 ? -13.047 -19.156 4.832 1 98 111 LEU B C 1
ATOM 2058 O O . LEU B 1 111 ? -13.609 -18.141 4.453 1 98 111 LEU B O 1
ATOM 2062 N N . ALA B 1 112 ? -13.453 -19.797 5.926 1 98.25 112 ALA B N 1
ATOM 2063 C CA . ALA B 1 112 ? -14.531 -19.297 6.773 1 98.25 112 ALA B CA 1
ATOM 2064 C C . ALA B 1 112 ? -14.18 -17.938 7.375 1 98.25 112 ALA B C 1
ATOM 2066 O O . ALA B 1 112 ? -15.023 -17.047 7.434 1 98.25 112 ALA B O 1
ATOM 2067 N N . ALA B 1 113 ? -12.938 -17.812 7.832 1 98.5 113 ALA B N 1
ATOM 2068 C CA . ALA B 1 113 ? -12.484 -16.547 8.406 1 98.5 113 ALA B CA 1
ATOM 2069 C C . ALA B 1 113 ? -12.484 -15.43 7.363 1 98.5 113 ALA B C 1
ATOM 2071 O O . ALA B 1 113 ? -12.875 -14.297 7.652 1 98.5 113 ALA B O 1
ATOM 2072 N N . VAL B 1 114 ? -12.055 -15.742 6.195 1 98.5 114 VAL B N 1
ATOM 2073 C CA . VAL B 1 114 ? -12.008 -14.781 5.098 1 98.5 114 VAL B CA 1
ATOM 2074 C C . VAL B 1 114 ? -13.43 -14.32 4.754 1 98.5 114 VAL B C 1
ATOM 2076 O O . VAL B 1 114 ? -13.664 -13.133 4.539 1 98.5 114 VAL B O 1
ATOM 2079 N N . GLN B 1 115 ? -14.336 -15.273 4.758 1 96.62 115 GLN B N 1
ATOM 2080 C CA . GLN B 1 115 ? -15.719 -14.961 4.402 1 96.62 115 GLN B CA 1
ATOM 2081 C C . GLN B 1 115 ? -16.375 -14.086 5.461 1 96.62 115 GLN B C 1
ATOM 2083 O O . GLN B 1 115 ? -17.281 -13.297 5.152 1 96.62 115 GLN B O 1
ATOM 2088 N N . ARG B 1 116 ? -15.898 -14.172 6.645 1 97.5 116 ARG B N 1
ATOM 2089 C CA . ARG B 1 116 ? -16.469 -13.398 7.742 1 97.5 116 ARG B CA 1
ATOM 2090 C C . ARG B 1 116 ? -15.898 -11.984 7.773 1 97.5 116 ARG B C 1
ATOM 2092 O O . ARG B 1 116 ? -16.5 -11.078 8.359 1 97.5 116 ARG B O 1
ATOM 2099 N N . ALA B 1 117 ? -14.773 -11.781 7.168 1 97.75 117 ALA B N 1
ATOM 2100 C CA . ALA B 1 117 ? -14.086 -10.492 7.211 1 97.75 117 ALA B CA 1
ATOM 2101 C C . ALA B 1 117 ? -14.633 -9.547 6.145 1 97.75 117 ALA B C 1
ATOM 2103 O O . ALA B 1 117 ? -15.109 -9.992 5.094 1 97.75 117 ALA B O 1
ATOM 2104 N N . ARG B 1 118 ? -14.57 -8.266 6.434 1 96.88 118 ARG B N 1
ATOM 2105 C CA . ARG B 1 118 ? -14.797 -7.293 5.375 1 96.88 118 ARG B CA 1
ATOM 2106 C C . ARG B 1 118 ? -13.648 -7.293 4.371 1 96.88 118 ARG B C 1
ATOM 2108 O O . ARG B 1 118 ? -12.492 -7.121 4.75 1 96.88 118 ARG B O 1
ATOM 2115 N N . PRO B 1 119 ? -13.875 -7.457 3.117 1 97 119 PRO B N 1
ATOM 2116 C CA . PRO B 1 119 ? -12.805 -7.613 2.125 1 97 119 PRO B CA 1
ATOM 2117 C C . PRO B 1 119 ? -11.805 -6.465 2.154 1 97 119 PRO B C 1
ATOM 2119 O O . PRO B 1 119 ? -10.594 -6.695 2.053 1 97 119 PRO B O 1
ATOM 2122 N N . ALA B 1 120 ? -12.273 -5.25 2.387 1 96.69 120 ALA B N 1
ATOM 2123 C CA . ALA B 1 120 ? -11.367 -4.102 2.387 1 96.69 120 ALA B CA 1
ATOM 2124 C C . ALA B 1 120 ? -10.398 -4.172 3.559 1 96.69 120 ALA B C 1
ATOM 2126 O O . ALA B 1 120 ? -9.203 -3.885 3.402 1 96.69 120 ALA B O 1
ATOM 2127 N N . ASP B 1 121 ? -10.914 -4.559 4.719 1 97.75 121 ASP B N 1
ATOM 2128 C CA . ASP B 1 121 ? -10.062 -4.691 5.895 1 97.75 121 ASP B CA 1
ATOM 2129 C C . ASP B 1 121 ? -9.047 -5.82 5.711 1 97.75 121 ASP B C 1
ATOM 2131 O O . ASP B 1 121 ? -7.891 -5.699 6.121 1 97.75 121 ASP B O 1
ATOM 2135 N N . LEU B 1 122 ? -9.531 -6.852 5.145 1 98.69 122 LEU B N 1
ATOM 2136 C CA . LEU B 1 122 ? -8.664 -7.992 4.879 1 98.69 122 LEU B CA 1
ATOM 2137 C C . LEU B 1 122 ? -7.543 -7.609 3.916 1 98.69 122 LEU B C 1
ATOM 2139 O O . LEU B 1 122 ? -6.383 -7.973 4.129 1 98.69 122 LEU B O 1
ATOM 2143 N N . LEU B 1 123 ? -7.871 -6.875 2.871 1 98.75 123 LEU B N 1
ATOM 2144 C CA . LEU B 1 123 ? -6.895 -6.438 1.882 1 98.75 123 LEU B CA 1
ATOM 2145 C C . LEU B 1 123 ? -5.852 -5.523 2.516 1 98.75 123 LEU B C 1
ATOM 2147 O O . LEU B 1 123 ? -4.66 -5.633 2.219 1 98.75 123 LEU B O 1
ATOM 2151 N N . VAL B 1 124 ? -6.281 -4.688 3.387 1 98.81 124 VAL B N 1
ATOM 2152 C CA . VAL B 1 124 ? -5.375 -3.758 4.055 1 98.81 124 VAL B CA 1
ATOM 2153 C C . VAL B 1 124 ? -4.371 -4.531 4.902 1 98.81 124 VAL B C 1
ATOM 2155 O O . VAL B 1 124 ? -3.162 -4.301 4.812 1 98.81 124 VAL B O 1
ATOM 2158 N N . GLU B 1 125 ? -4.91 -5.422 5.703 1 98.88 125 GLU B N 1
ATOM 2159 C CA . GLU B 1 125 ? -4.02 -6.207 6.551 1 98.88 125 GLU B CA 1
ATOM 2160 C C . GLU B 1 125 ? -3.092 -7.086 5.719 1 98.88 125 GLU B C 1
ATOM 2162 O O . GLU B 1 125 ? -1.905 -7.211 6.027 1 98.88 125 GLU B O 1
ATOM 2167 N N . TYR B 1 126 ? -3.611 -7.715 4.684 1 98.94 126 TYR B N 1
ATOM 2168 C CA . TYR B 1 126 ? -2.818 -8.516 3.762 1 98.94 126 TYR B CA 1
ATOM 2169 C C . TYR B 1 126 ? -1.682 -7.699 3.16 1 98.94 126 TYR B C 1
ATOM 2171 O O . TYR B 1 126 ? -0.524 -8.125 3.182 1 98.94 126 TYR B O 1
ATOM 2179 N N . ALA B 1 127 ? -1.997 -6.516 2.674 1 98.94 127 ALA B N 1
ATOM 2180 C CA . ALA B 1 127 ? -1.002 -5.637 2.068 1 98.94 127 ALA B CA 1
ATOM 2181 C C . ALA B 1 127 ? 0.052 -5.215 3.09 1 98.94 127 ALA B C 1
ATOM 2183 O O . ALA B 1 127 ? 1.238 -5.125 2.764 1 98.94 127 ALA B O 1
ATOM 2184 N N . ALA B 1 128 ? -0.4 -4.992 4.285 1 98.81 128 ALA B N 1
ATOM 2185 C CA . ALA B 1 128 ? 0.532 -4.598 5.336 1 98.81 128 ALA B CA 1
ATOM 2186 C C . ALA B 1 128 ? 1.549 -5.703 5.613 1 98.81 128 ALA B C 1
ATOM 2188 O O . ALA B 1 128 ? 2.738 -5.43 5.789 1 98.81 128 ALA B O 1
ATOM 2189 N N . ARG B 1 129 ? 1.062 -6.934 5.652 1 98.56 129 ARG B N 1
ATOM 2190 C CA . ARG B 1 129 ? 1.945 -8.07 5.891 1 98.56 129 ARG B CA 1
ATOM 2191 C C . ARG B 1 129 ? 2.953 -8.219 4.754 1 98.56 129 ARG B C 1
ATOM 2193 O O . ARG B 1 129 ? 4.129 -8.5 4.996 1 98.56 129 ARG B O 1
ATOM 2200 N N . ARG B 1 130 ? 2.479 -8.039 3.551 1 98.56 130 ARG B N 1
ATOM 2201 C CA . ARG B 1 130 ? 3.352 -8.125 2.385 1 98.56 130 ARG B CA 1
ATOM 2202 C C . ARG B 1 130 ? 4.41 -7.023 2.41 1 98.56 130 ARG B C 1
ATOM 2204 O O . ARG B 1 130 ? 5.59 -7.285 2.178 1 98.56 130 ARG B O 1
ATOM 2211 N N . ALA B 1 131 ? 4.039 -5.824 2.75 1 98.44 131 ALA B N 1
ATOM 2212 C CA . ALA B 1 131 ? 4.961 -4.695 2.828 1 98.44 131 ALA B CA 1
ATOM 2213 C C . ALA B 1 131 ? 6.004 -4.914 3.92 1 98.44 131 ALA B C 1
ATOM 2215 O O . ALA B 1 131 ? 7.188 -4.641 3.717 1 98.44 131 ALA B O 1
ATOM 2216 N N . ASP B 1 132 ? 5.52 -5.363 5.055 1 97.75 132 ASP B N 1
ATOM 2217 C CA . ASP B 1 132 ? 6.418 -5.645 6.172 1 97.75 132 ASP B CA 1
ATOM 2218 C C . ASP B 1 132 ? 7.469 -6.68 5.785 1 97.75 132 ASP B C 1
ATOM 2220 O O . ASP B 1 132 ? 8.648 -6.535 6.121 1 97.75 132 ASP B O 1
ATOM 2224 N N . HIS B 1 133 ? 7.027 -7.699 5.125 1 97.5 133 HIS B N 1
ATOM 2225 C CA . HIS B 1 133 ? 7.941 -8.734 4.652 1 97.5 133 HIS B CA 1
ATOM 2226 C C . HIS B 1 133 ? 9 -8.156 3.721 1 97.5 133 HIS B C 1
ATOM 2228 O O . HIS B 1 133 ? 10.195 -8.406 3.898 1 97.5 133 HIS B O 1
ATOM 2234 N N . TYR B 1 134 ? 8.594 -7.336 2.713 1 97.69 134 TYR B N 1
ATOM 2235 C CA . TYR B 1 134 ? 9.539 -6.699 1.802 1 97.69 134 TYR B CA 1
ATOM 2236 C C . TYR B 1 134 ? 10.586 -5.902 2.572 1 97.69 134 TYR B C 1
ATOM 2238 O O . TYR B 1 134 ? 11.789 -6.023 2.307 1 97.69 134 TYR B O 1
ATOM 2246 N N . GLY B 1 135 ? 10.117 -5.117 3.508 1 96.25 135 GLY B N 1
ATOM 2247 C CA . GLY B 1 135 ? 10.992 -4.203 4.23 1 96.25 135 GLY B CA 1
ATOM 2248 C C . GLY B 1 135 ? 12.062 -4.914 5.035 1 96.25 135 GLY B C 1
ATOM 2249 O O . GLY B 1 135 ? 13.086 -4.316 5.383 1 96.25 135 GLY B O 1
ATOM 2250 N N . ARG B 1 136 ? 11.805 -6.168 5.273 1 95.19 136 ARG B N 1
ATOM 2251 C CA . ARG B 1 136 ? 12.734 -6.914 6.117 1 95.19 136 ARG B CA 1
ATOM 2252 C C . ARG B 1 136 ? 13.734 -7.695 5.273 1 95.19 136 ARG B C 1
ATOM 2254 O O . ARG B 1 136 ? 14.672 -8.297 5.805 1 95.19 136 ARG B O 1
ATOM 2261 N N . LEU B 1 137 ? 13.602 -7.684 3.99 1 95.56 137 LEU B N 1
ATOM 2262 C CA . LEU B 1 137 ? 14.523 -8.406 3.113 1 95.56 137 LEU B CA 1
ATOM 2263 C C . LEU B 1 137 ? 15.828 -7.641 2.953 1 95.56 137 LEU B C 1
ATOM 2265 O O . LEU B 1 137 ? 15.828 -6.41 2.873 1 95.56 137 LEU B O 1
ATOM 2269 N N . PRO B 1 138 ? 16.984 -8.344 2.865 1 94.31 138 PRO B N 1
ATOM 2270 C CA . PRO B 1 138 ? 18.297 -7.699 2.814 1 94.31 138 PRO B CA 1
ATOM 2271 C C . PRO B 1 138 ? 18.484 -6.844 1.563 1 94.31 138 PRO B C 1
ATOM 2273 O O . PRO B 1 138 ? 19.234 -5.859 1.589 1 94.31 138 PRO B O 1
ATOM 2276 N N . HIS B 1 139 ? 17.891 -7.109 0.477 1 95.25 139 HIS B N 1
ATOM 2277 C CA . HIS B 1 139 ? 18.109 -6.371 -0.765 1 95.25 139 HIS B CA 1
ATOM 2278 C C . HIS B 1 139 ? 17.031 -5.305 -0.963 1 95.25 139 HIS B C 1
ATOM 2280 O O . HIS B 1 139 ? 16.891 -4.754 -2.059 1 95.25 139 HIS B O 1
ATOM 2286 N N . PHE B 1 140 ? 16.297 -5 0.123 1 96.06 140 PHE B N 1
ATOM 2287 C CA . PHE B 1 140 ? 15.258 -3.979 0.045 1 96.06 140 PHE B CA 1
ATOM 2288 C C . PHE B 1 140 ? 15.828 -2.658 -0.453 1 96.06 140 PHE B C 1
ATOM 2290 O O . PHE B 1 140 ? 15.203 -1.97 -1.263 1 96.06 140 PHE B O 1
ATOM 2297 N N . PRO B 1 141 ? 17.016 -2.248 -0.064 1 94.81 141 PRO B N 1
ATOM 2298 C CA . PRO B 1 141 ? 17.531 -0.961 -0.545 1 94.81 141 PRO B CA 1
ATOM 2299 C C . PRO B 1 141 ? 17.641 -0.903 -2.066 1 94.81 141 PRO B C 1
ATOM 2301 O O . PRO B 1 141 ? 17.5 0.17 -2.658 1 94.81 141 PRO B O 1
ATOM 2304 N N . THR B 1 142 ? 17.828 -2.045 -2.691 1 95.75 142 THR B N 1
ATOM 2305 C CA . THR B 1 142 ? 18 -2.092 -4.137 1 95.75 142 THR B CA 1
ATOM 2306 C C . THR B 1 142 ? 16.656 -2.203 -4.848 1 95.75 142 THR B C 1
ATOM 2308 O O . THR B 1 142 ? 16.406 -1.499 -5.824 1 95.75 142 THR B O 1
ATOM 2311 N N . TYR B 1 143 ? 15.742 -3.006 -4.34 1 96.81 143 TYR B N 1
ATOM 2312 C CA . TYR B 1 143 ? 14.547 -3.379 -5.09 1 96.81 143 TYR B CA 1
ATOM 2313 C C . TYR B 1 143 ? 13.289 -2.861 -4.402 1 96.81 143 TYR B C 1
ATOM 2315 O O . TYR B 1 143 ? 12.188 -2.963 -4.953 1 96.81 143 TYR B O 1
ATOM 2323 N N . GLY B 1 144 ? 13.352 -2.297 -3.221 1 97.56 144 GLY B N 1
ATOM 2324 C CA . GLY B 1 144 ? 12.219 -1.984 -2.363 1 97.56 144 GLY B CA 1
ATOM 2325 C C . GLY B 1 144 ? 11.219 -1.049 -3.014 1 97.56 144 GLY B C 1
ATOM 2326 O O . GLY B 1 144 ? 10.008 -1.239 -2.883 1 97.56 144 GLY B O 1
ATOM 2327 N N . LEU B 1 145 ? 11.695 -0.07 -3.709 1 98.12 145 LEU B N 1
ATOM 2328 C CA . LEU B 1 145 ? 10.781 0.864 -4.359 1 98.12 145 LEU B CA 1
ATOM 2329 C C . LEU B 1 145 ? 9.93 0.154 -5.41 1 98.12 145 LEU B C 1
ATOM 2331 O O . LEU B 1 145 ? 8.727 0.395 -5.504 1 98.12 145 LEU B O 1
ATOM 2335 N N . GLY B 1 146 ? 10.602 -0.722 -6.191 1 98.06 146 GLY B N 1
ATOM 2336 C CA . GLY B 1 146 ? 9.852 -1.489 -7.18 1 98.06 146 GLY B CA 1
ATOM 2337 C C . GLY B 1 146 ? 8.828 -2.416 -6.562 1 98.06 146 GLY B C 1
ATOM 2338 O O . GLY B 1 146 ? 7.695 -2.506 -7.043 1 98.06 146 GLY B O 1
ATOM 2339 N N . TRP B 1 147 ? 9.211 -3.094 -5.484 1 98.12 147 TRP B N 1
ATOM 2340 C CA . TRP B 1 147 ? 8.273 -3.959 -4.773 1 98.12 147 TRP B CA 1
ATOM 2341 C C . TRP B 1 147 ? 7.109 -3.154 -4.207 1 98.12 147 TRP B C 1
ATOM 2343 O O . TRP B 1 147 ? 5.957 -3.584 -4.277 1 98.12 147 TRP B O 1
ATOM 2353 N N . SER B 1 148 ? 7.426 -2.004 -3.674 1 98.62 148 SER B N 1
ATOM 2354 C CA . SER B 1 148 ? 6.406 -1.135 -3.094 1 98.62 148 SER B CA 1
ATOM 2355 C C . SER B 1 148 ? 5.434 -0.637 -4.156 1 98.62 148 SER B C 1
ATOM 2357 O O . SER B 1 148 ? 4.227 -0.578 -3.92 1 98.62 148 SER B O 1
ATOM 2359 N N . ARG B 1 149 ? 5.938 -0.316 -5.336 1 98.56 149 ARG B N 1
ATOM 2360 C CA . ARG B 1 149 ? 5.098 0.114 -6.453 1 98.56 149 ARG B CA 1
ATOM 2361 C C . ARG B 1 149 ? 4.145 -0.997 -6.879 1 98.56 149 ARG B C 1
ATOM 2363 O O . ARG B 1 149 ? 2.953 -0.753 -7.09 1 98.56 149 ARG B O 1
ATOM 2370 N N . ARG B 1 150 ? 4.746 -2.18 -7.012 1 98.56 150 ARG B N 1
ATOM 2371 C CA . ARG B 1 150 ? 3.932 -3.332 -7.391 1 98.56 150 ARG B CA 1
ATOM 2372 C C . ARG B 1 150 ? 2.816 -3.57 -6.379 1 98.56 150 ARG B C 1
ATOM 2374 O O . ARG B 1 150 ? 1.658 -3.76 -6.758 1 98.56 150 ARG B O 1
ATOM 2381 N N . LEU B 1 151 ? 3.133 -3.51 -5.129 1 98.75 151 LEU B N 1
ATOM 2382 C CA . LEU B 1 151 ? 2.16 -3.777 -4.074 1 98.75 151 LEU B CA 1
ATOM 2383 C C . LEU B 1 151 ? 1.084 -2.695 -4.043 1 98.75 151 LEU B C 1
ATOM 2385 O O . LEU B 1 151 ? -0.105 -3.002 -3.93 1 98.75 151 LEU B O 1
ATOM 2389 N N . ALA B 1 152 ? 1.481 -1.439 -4.102 1 98.81 152 ALA B N 1
ATOM 2390 C CA . ALA B 1 152 ? 0.514 -0.345 -4.094 1 98.81 152 ALA B CA 1
ATOM 2391 C C . ALA B 1 152 ? -0.442 -0.449 -5.281 1 98.81 152 ALA B C 1
ATOM 2393 O O . ALA B 1 152 ? -1.649 -0.247 -5.133 1 98.81 152 ALA B O 1
ATOM 2394 N N . ALA B 1 153 ? 0.102 -0.751 -6.457 1 98.69 153 ALA B N 1
ATOM 2395 C CA . ALA B 1 153 ? -0.725 -0.905 -7.648 1 98.69 153 ALA B CA 1
ATOM 2396 C C . ALA B 1 153 ? -1.688 -2.08 -7.5 1 98.69 153 ALA B C 1
ATOM 2398 O O . ALA B 1 153 ? -2.85 -1.994 -7.91 1 98.69 153 ALA B O 1
ATOM 2399 N N . CYS B 1 154 ? -1.162 -3.133 -6.953 1 98.81 154 CYS B N 1
ATOM 2400 C CA . CYS B 1 154 ? -1.995 -4.312 -6.754 1 98.81 154 CYS B CA 1
ATOM 2401 C C . CYS B 1 154 ? -3.137 -4.02 -5.789 1 98.81 154 CYS B C 1
ATOM 2403 O O . CYS B 1 154 ? -4.277 -4.406 -6.035 1 98.81 154 CYS B O 1
ATOM 2405 N N . LEU B 1 155 ? -2.834 -3.359 -4.711 1 98.75 155 LEU B N 1
ATOM 2406 C CA . LEU B 1 155 ? -3.867 -3.014 -3.742 1 98.75 155 LEU B CA 1
ATOM 2407 C C . LEU B 1 155 ? -4.914 -2.096 -4.367 1 98.75 155 LEU B C 1
ATOM 2409 O O . LEU B 1 155 ? -6.113 -2.27 -4.141 1 98.75 155 LEU B O 1
ATOM 2413 N N . ALA B 1 156 ? -4.484 -1.106 -5.125 1 98.25 156 ALA B N 1
ATOM 2414 C CA . ALA B 1 156 ? -5.418 -0.207 -5.797 1 98.25 156 ALA B CA 1
ATOM 2415 C C . ALA B 1 156 ? -6.367 -0.982 -6.707 1 98.25 156 ALA B C 1
ATOM 2417 O O . ALA B 1 156 ? -7.57 -0.716 -6.727 1 98.25 156 ALA B O 1
ATOM 2418 N N . LEU B 1 157 ? -5.805 -1.951 -7.438 1 97.75 157 LEU B N 1
ATOM 2419 C CA . LEU B 1 157 ? -6.617 -2.793 -8.305 1 97.75 157 LEU B CA 1
ATOM 2420 C C . LEU B 1 157 ? -7.574 -3.656 -7.488 1 97.75 157 LEU B C 1
ATOM 2422 O O . LEU B 1 157 ? -8.758 -3.768 -7.824 1 97.75 157 LEU B O 1
ATOM 2426 N N . ALA B 1 158 ? -7.09 -4.211 -6.418 1 98.31 158 ALA B N 1
ATOM 2427 C CA . ALA B 1 158 ? -7.855 -5.152 -5.605 1 98.31 158 ALA B CA 1
ATOM 2428 C C . ALA B 1 158 ? -9.016 -4.457 -4.906 1 98.31 158 ALA B C 1
ATOM 2430 O O . ALA B 1 158 ? -10.109 -5.02 -4.797 1 98.31 158 ALA B O 1
ATOM 2431 N N . ILE B 1 159 ? -8.789 -3.227 -4.457 1 96.81 159 ILE B N 1
ATOM 2432 C CA . ILE B 1 159 ? -9.797 -2.506 -3.684 1 96.81 159 ILE B CA 1
ATOM 2433 C C . ILE B 1 159 ? -10.945 -2.09 -4.598 1 96.81 159 ILE B C 1
ATOM 2435 O O . ILE B 1 159 ? -12.086 -1.947 -4.145 1 96.81 159 ILE B O 1
ATOM 2439 N N . THR B 1 160 ? -10.711 -1.945 -5.871 1 92.69 160 THR B N 1
ATOM 2440 C CA . THR B 1 160 ? -11.734 -1.48 -6.805 1 92.69 160 THR B CA 1
ATOM 2441 C C . THR B 1 160 ? -12.305 -2.646 -7.602 1 92.69 160 THR B C 1
ATOM 2443 O O . THR B 1 160 ? -13.102 -2.443 -8.523 1 92.69 160 THR B O 1
ATOM 2446 N N . ALA B 1 161 ? -11.844 -3.859 -7.309 1 88.38 161 ALA B N 1
ATOM 2447 C CA . ALA B 1 161 ? -12.305 -5.043 -8.031 1 88.38 161 ALA B CA 1
ATOM 2448 C C . ALA B 1 161 ? -13.688 -5.477 -7.559 1 88.38 161 ALA B C 1
ATOM 2450 O O . ALA B 1 161 ? -14.055 -5.25 -6.402 1 88.38 161 ALA B O 1
#

Organism: NCBI:txid1064539

pLDDT: mean 95.89, std 4.24, range [76.88, 98.94]

InterPro domains:
  IPR008565 TtsA-like, Glycoside hydrolase family 108 domain [PF05838] (9-86)
  IPR018537 Peptidoglycan binding domain [PF09374] (90-149)
  IPR023346 Lysozyme-like domain superfamily [SSF53955] (1-157)

Nearest PDB structures (foldseek):
  7dnp-assembly1_A  TM=8.673E-01  e=5.719E-11  Brucella abortus bv. 1 str. 9-941
  2ikb-assembly1_A  TM=7.437E-01  e=9.206E-09  Neisseria meningitidis MC58
  2ikb-assembly2_D  TM=7.275E-01  e=2.621E-08  Neisseria meningitidis MC58
  2is5-assembly1_A  TM=7.341E-01  e=3.714E-08  Neisseria meningitidis serogroup B
  2is5-assembly1_D  TM=7.365E-01  e=4.533E-08  Neisseria meningitidis serogroup B